Protein AF-A0A7V1CKJ5-F1 (afdb_monomer_lite)

Radius of gyration: 23.68 Å; chains: 1; bounding box: 63×42×76 Å

Structure (mmCIF, N/CA/C/O backbone):
data_AF-A0A7V1CKJ5-F1
#
_entry.id   AF-A0A7V1CKJ5-F1
#
loop_
_atom_site.group_PDB
_atom_site.id
_atom_site.type_symbol
_atom_site.label_atom_id
_atom_site.label_alt_id
_atom_site.label_comp_id
_atom_site.label_asym_id
_atom_site.label_entity_id
_atom_site.label_seq_id
_atom_site.pdbx_PDB_ins_code
_atom_site.Cartn_x
_atom_site.Cartn_y
_atom_site.Cartn_z
_atom_site.occupancy
_atom_site.B_iso_or_equiv
_atom_site.auth_seq_id
_atom_site.auth_comp_id
_atom_site.auth_asym_id
_atom_site.auth_atom_id
_atom_site.pdbx_PDB_model_num
ATOM 1 N N . MET A 1 1 ? 33.156 -19.393 -54.406 1.00 62.09 1 MET A N 1
ATOM 2 C CA . MET A 1 1 ? 33.293 -18.983 -52.991 1.00 62.09 1 MET A CA 1
ATOM 3 C C . MET A 1 1 ? 34.135 -20.033 -52.291 1.00 62.09 1 MET A C 1
ATOM 5 O O . MET A 1 1 ? 33.747 -21.198 -52.315 1.00 62.09 1 MET A O 1
ATOM 9 N N . ASP A 1 2 ? 35.302 -19.665 -51.764 1.00 85.38 2 ASP A N 1
ATOM 10 C CA . ASP A 1 2 ? 36.218 -20.635 -51.156 1.00 85.38 2 ASP A CA 1
ATOM 11 C C . ASP A 1 2 ? 35.580 -21.351 -49.967 1.00 85.38 2 ASP A C 1
ATOM 13 O O . ASP A 1 2 ? 34.897 -20.734 -49.145 1.00 85.38 2 ASP A O 1
ATOM 17 N N . LYS A 1 3 ? 35.846 -22.659 -49.840 1.00 82.81 3 LYS A N 1
ATOM 18 C CA . LYS A 1 3 ? 35.347 -23.483 -48.722 1.00 82.81 3 LYS A CA 1
ATOM 19 C C . LYS A 1 3 ? 35.689 -22.852 -47.364 1.00 82.81 3 LYS A C 1
ATOM 21 O O . LYS A 1 3 ? 34.865 -22.866 -46.459 1.00 82.81 3 LYS A O 1
ATOM 26 N N . ARG A 1 4 ? 36.863 -22.219 -47.259 1.00 88.19 4 ARG A N 1
ATOM 27 C CA . ARG A 1 4 ? 37.342 -21.509 -46.059 1.00 88.19 4 ARG A CA 1
ATOM 28 C C . ARG A 1 4 ? 36.474 -20.297 -45.703 1.00 88.19 4 ARG A C 1
ATOM 30 O O . ARG A 1 4 ? 36.118 -20.128 -44.543 1.00 88.19 4 ARG A O 1
ATOM 37 N N . ILE A 1 5 ? 36.071 -19.508 -46.699 1.00 88.44 5 ILE A N 1
ATOM 38 C CA . ILE A 1 5 ? 35.206 -18.334 -46.506 1.00 88.44 5 ILE A CA 1
ATOM 39 C C . ILE A 1 5 ? 33.798 -18.778 -46.087 1.00 88.44 5 ILE A C 1
ATOM 41 O O . ILE A 1 5 ? 33.200 -18.175 -45.200 1.00 88.44 5 ILE A O 1
ATOM 45 N N . ARG A 1 6 ? 33.281 -19.875 -46.663 1.00 87.19 6 ARG A N 1
ATOM 46 C CA . ARG A 1 6 ? 31.975 -20.434 -46.276 1.00 87.19 6 ARG A CA 1
ATOM 47 C C . ARG A 1 6 ? 31.958 -20.926 -44.823 1.00 87.19 6 ARG A C 1
ATOM 49 O O . ARG A 1 6 ? 30.992 -20.647 -44.122 1.00 87.19 6 ARG A O 1
ATOM 56 N N . TYR A 1 7 ? 33.007 -21.611 -44.361 1.00 90.19 7 TYR A N 1
ATOM 57 C CA . TYR A 1 7 ? 33.100 -22.044 -42.960 1.00 90.19 7 TYR A CA 1
ATOM 58 C C . TYR A 1 7 ? 33.205 -20.869 -41.986 1.00 90.19 7 TYR A C 1
ATOM 60 O O . TYR A 1 7 ? 32.555 -20.886 -40.945 1.00 90.19 7 TYR A O 1
ATOM 68 N N . LEU A 1 8 ? 33.962 -19.830 -42.343 1.00 91.31 8 LEU A N 1
ATOM 69 C CA . LEU A 1 8 ? 34.083 -18.623 -41.530 1.00 91.31 8 LEU A CA 1
ATOM 70 C C . LEU A 1 8 ? 32.734 -17.896 -41.399 1.00 91.31 8 LEU A C 1
ATOM 72 O O . LEU A 1 8 ? 32.339 -17.525 -40.298 1.00 91.31 8 LEU A O 1
ATOM 76 N N . LEU A 1 9 ? 31.984 -17.767 -42.497 1.00 92.75 9 LEU A N 1
ATOM 77 C CA . LEU A 1 9 ? 30.657 -17.144 -42.489 1.00 92.75 9 LEU A CA 1
ATOM 78 C C . LEU A 1 9 ? 29.654 -17.958 -41.654 1.00 92.75 9 LEU A C 1
ATOM 80 O O . LEU A 1 9 ? 28.926 -17.386 -40.848 1.00 92.75 9 LEU A O 1
ATOM 84 N N . LEU A 1 10 ? 29.663 -19.291 -41.775 1.00 93.50 10 LEU A N 1
ATOM 85 C CA . LEU A 1 10 ? 28.829 -20.171 -40.946 1.00 93.50 10 LEU A CA 1
ATOM 86 C C . LEU A 1 10 ? 29.171 -20.064 -39.456 1.00 93.50 10 LEU A C 1
ATOM 88 O O . LEU A 1 10 ? 28.267 -20.040 -38.624 1.00 93.50 10 LEU A O 1
ATOM 92 N N . PHE A 1 11 ? 30.455 -19.961 -39.113 1.00 95.19 11 PHE A N 1
ATOM 93 C CA . PHE A 1 11 ? 30.902 -19.800 -37.732 1.00 95.19 11 PHE A CA 1
ATOM 94 C C . PHE A 1 11 ? 30.389 -18.491 -37.114 1.00 95.19 11 PHE A C 1
ATOM 96 O O . PHE A 1 11 ? 29.714 -18.522 -36.084 1.00 95.19 11 PHE A O 1
ATOM 103 N N . PHE A 1 12 ? 30.622 -17.350 -37.772 1.00 95.38 12 PHE A N 1
ATOM 104 C CA . PHE A 1 12 ? 30.122 -16.056 -37.294 1.00 95.38 12 PHE A CA 1
ATOM 105 C C . PHE A 1 12 ? 28.592 -15.980 -37.298 1.00 95.38 12 PHE A C 1
ATOM 107 O O . PHE A 1 12 ? 28.014 -15.443 -36.357 1.00 95.38 12 PHE A O 1
ATOM 114 N N . GLY A 1 13 ? 27.930 -16.567 -38.300 1.00 96.00 13 GLY A N 1
ATOM 115 C CA . GLY A 1 13 ? 26.471 -16.660 -38.344 1.00 96.00 13 GLY A CA 1
ATOM 116 C C . GLY A 1 13 ? 25.906 -17.451 -37.164 1.00 96.00 13 GLY A C 1
ATOM 117 O O . GLY A 1 13 ? 24.940 -17.021 -36.540 1.00 96.00 13 GLY A O 1
ATOM 118 N N . THR A 1 14 ? 26.553 -18.557 -36.792 1.00 96.50 14 THR A N 1
ATOM 119 C CA . THR A 1 14 ? 26.145 -19.367 -35.635 1.00 96.50 14 THR A CA 1
ATOM 120 C C . THR A 1 14 ? 26.314 -18.596 -34.324 1.00 96.50 14 THR A C 1
ATOM 122 O O . THR A 1 14 ? 25.398 -18.579 -33.505 1.00 96.50 14 THR A O 1
ATOM 125 N N . ILE A 1 15 ? 27.443 -17.902 -34.135 1.00 96.88 15 ILE A N 1
ATOM 126 C CA . ILE A 1 15 ? 27.671 -17.055 -32.951 1.00 96.88 15 ILE A CA 1
ATOM 127 C C . ILE A 1 15 ? 26.649 -15.920 -32.880 1.00 96.88 15 ILE A C 1
ATOM 129 O O . ILE A 1 15 ? 26.117 -15.645 -31.808 1.00 96.88 15 ILE A O 1
ATOM 133 N N . PHE A 1 16 ? 26.350 -15.279 -34.010 1.00 96.75 16 PHE A N 1
ATOM 134 C CA . PHE A 1 16 ? 25.367 -14.204 -34.066 1.00 96.75 16 PHE A CA 1
ATOM 135 C C . PHE A 1 16 ? 23.977 -14.697 -33.652 1.00 96.75 16 PHE A C 1
ATOM 137 O O . PHE A 1 16 ? 23.335 -14.075 -32.810 1.00 96.75 16 PHE A O 1
ATOM 144 N N . VAL A 1 17 ? 23.544 -15.853 -34.166 1.00 96.88 17 VAL A N 1
ATOM 145 C CA . VAL A 1 17 ? 22.270 -16.472 -33.769 1.00 96.88 17 VAL A CA 1
ATOM 146 C C . VAL A 1 17 ? 22.267 -16.819 -32.279 1.00 96.88 17 VAL A C 1
ATOM 148 O O . VAL A 1 17 ? 21.298 -16.506 -31.594 1.00 96.88 17 VAL A O 1
ATOM 151 N N . LEU A 1 18 ? 23.350 -17.398 -31.747 1.00 97.12 18 LEU A N 1
ATOM 152 C CA . LEU A 1 18 ? 23.468 -17.691 -30.313 1.00 97.12 18 LEU A CA 1
ATOM 153 C C . LEU A 1 18 ? 23.377 -16.426 -29.450 1.00 97.12 18 LEU A C 1
ATOM 155 O O . LEU A 1 18 ? 22.721 -16.444 -28.410 1.00 97.12 18 LEU A O 1
ATOM 159 N N . LEU A 1 19 ? 23.996 -15.326 -29.884 1.00 96.50 19 LEU A N 1
ATOM 160 C CA . LEU A 1 19 ? 23.944 -14.044 -29.185 1.00 96.50 19 LEU A CA 1
ATOM 161 C C . LEU A 1 19 ? 22.528 -13.464 -29.208 1.00 96.50 19 LEU A C 1
ATOM 163 O O . LEU A 1 19 ? 22.032 -13.060 -28.160 1.00 96.50 19 LEU A O 1
ATOM 167 N N . VAL A 1 20 ? 21.852 -13.478 -30.361 1.00 96.69 20 VAL A N 1
ATOM 168 C CA . VAL A 1 20 ? 20.457 -13.020 -30.476 1.00 96.69 20 VAL A CA 1
ATOM 169 C C . VAL A 1 20 ? 19.544 -13.851 -29.579 1.00 96.69 20 VAL A C 1
ATOM 171 O O . VAL A 1 20 ? 18.796 -13.277 -28.797 1.00 96.69 20 VAL A O 1
ATOM 174 N N . VAL A 1 21 ? 19.657 -15.183 -29.607 1.00 96.25 21 VAL A N 1
ATOM 175 C CA . VAL A 1 21 ? 18.877 -16.072 -28.729 1.00 96.25 21 VAL A CA 1
ATOM 176 C C . VAL A 1 21 ? 19.149 -15.770 -27.255 1.00 96.25 21 VAL A C 1
ATOM 178 O O . VAL A 1 21 ? 18.210 -15.695 -26.464 1.00 96.25 21 VAL A O 1
ATOM 181 N N . ASN A 1 22 ? 20.410 -15.553 -26.874 1.00 95.81 22 ASN A N 1
ATOM 182 C CA . ASN A 1 22 ? 20.764 -15.186 -25.505 1.00 95.81 22 ASN A CA 1
ATOM 183 C C . ASN A 1 22 ? 20.166 -13.829 -25.097 1.00 95.81 22 ASN A C 1
ATOM 185 O O . ASN A 1 22 ? 19.628 -13.696 -24.000 1.00 95.81 22 ASN A O 1
ATOM 189 N N . LEU A 1 23 ? 20.203 -12.843 -25.991 1.00 95.12 23 LEU A N 1
ATOM 190 C CA . LEU A 1 23 ? 19.669 -11.508 -25.745 1.00 95.12 23 LEU A CA 1
ATOM 191 C C . LEU A 1 23 ? 18.141 -11.531 -25.626 1.00 95.12 23 LEU A C 1
ATOM 193 O O . LEU A 1 23 ? 17.596 -10.963 -24.682 1.00 95.12 23 LEU A O 1
ATOM 197 N N . THR A 1 24 ? 17.453 -12.267 -26.503 1.00 93.12 24 THR A N 1
ATOM 198 C CA . THR A 1 24 ? 16.008 -12.510 -26.401 1.00 93.12 24 THR A CA 1
ATOM 199 C C . THR A 1 24 ? 15.661 -13.253 -25.112 1.00 93.12 24 THR A C 1
ATOM 201 O O . THR A 1 24 ? 14.694 -12.896 -24.444 1.00 93.12 24 THR A O 1
ATOM 204 N N . TYR A 1 25 ? 16.469 -14.235 -24.702 1.00 92.56 25 TYR A N 1
ATOM 205 C CA . TYR A 1 25 ? 16.272 -14.928 -23.430 1.00 92.56 25 TYR A CA 1
ATOM 206 C C . TYR A 1 25 ? 16.355 -13.968 -22.234 1.00 92.56 25 TYR A C 1
ATOM 208 O O . TYR A 1 25 ? 15.507 -14.005 -21.339 1.00 92.56 25 TYR A O 1
ATOM 216 N N . LEU A 1 26 ? 17.341 -13.066 -22.233 1.00 87.31 26 LEU A N 1
ATOM 217 C CA . LEU A 1 26 ? 17.490 -12.065 -21.179 1.00 87.31 26 LEU A CA 1
ATOM 218 C C . LEU A 1 26 ? 16.347 -11.043 -21.172 1.00 87.31 26 LEU A C 1
ATOM 220 O O . LEU A 1 26 ? 15.853 -10.708 -20.099 1.00 87.31 26 LEU A O 1
ATOM 224 N N . GLN A 1 27 ? 15.919 -10.571 -22.344 1.00 84.06 27 GLN A N 1
ATOM 225 C CA . GLN A 1 27 ? 14.890 -9.537 -22.482 1.00 84.06 27 GLN A CA 1
ATOM 226 C C . GLN A 1 27 ? 13.462 -10.039 -22.259 1.00 84.06 27 GLN A C 1
ATOM 228 O O . GLN A 1 27 ? 12.630 -9.265 -21.807 1.00 84.06 27 GLN A O 1
ATOM 233 N N . VAL A 1 28 ? 13.164 -11.298 -22.585 1.00 85.69 28 VAL A N 1
ATOM 234 C CA . VAL A 1 28 ? 11.794 -11.831 -22.499 1.00 85.69 28 VAL A CA 1
ATOM 235 C C . VAL A 1 28 ? 11.602 -12.673 -21.243 1.00 85.69 28 VAL A C 1
ATOM 237 O O . VAL A 1 28 ? 10.627 -12.485 -20.530 1.00 85.69 28 VAL A O 1
ATOM 240 N N . PHE A 1 29 ? 12.532 -13.581 -20.935 1.00 86.31 29 PHE A N 1
ATOM 241 C CA . PHE A 1 29 ? 12.353 -14.531 -19.828 1.00 86.31 29 PHE A CA 1
ATOM 242 C C . PHE A 1 29 ? 13.015 -14.081 -18.524 1.00 86.31 29 PHE A C 1
ATOM 244 O O . PHE A 1 29 ? 12.540 -14.416 -17.443 1.00 86.31 29 PHE A O 1
ATOM 251 N N . SER A 1 30 ? 14.132 -13.348 -18.597 1.00 83.25 30 SER A N 1
ATOM 252 C CA . SER A 1 30 ? 14.864 -12.900 -17.398 1.00 83.25 30 SER A CA 1
ATOM 253 C C . SER A 1 30 ? 14.619 -11.436 -17.029 1.00 83.25 30 SER A C 1
ATOM 255 O O . SER A 1 30 ? 15.131 -10.992 -15.999 1.00 83.25 30 SER A O 1
ATOM 257 N N . ALA A 1 31 ? 13.852 -10.689 -17.828 1.00 78.38 31 ALA A N 1
ATOM 258 C CA . ALA A 1 31 ? 13.617 -9.265 -17.600 1.00 78.38 31 ALA A CA 1
ATOM 259 C C . ALA A 1 31 ? 12.969 -9.010 -16.239 1.00 78.38 31 ALA A C 1
ATOM 261 O O . ALA A 1 31 ? 13.511 -8.235 -15.450 1.00 78.38 31 ALA A O 1
ATOM 262 N N . ASP A 1 32 ? 11.908 -9.745 -15.905 1.00 75.12 32 ASP A N 1
ATOM 263 C CA . ASP 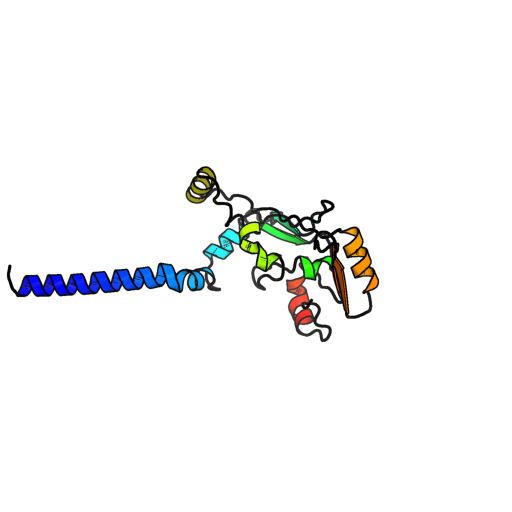A 1 32 ? 11.216 -9.599 -14.620 1.00 75.12 32 ASP A CA 1
ATOM 264 C C . ASP A 1 32 ? 12.150 -9.857 -13.434 1.00 75.12 32 ASP A C 1
ATOM 266 O O . ASP A 1 32 ? 12.118 -9.148 -12.426 1.00 75.12 32 ASP A O 1
ATOM 270 N N . LYS A 1 33 ? 13.042 -10.846 -13.560 1.00 79.38 33 LYS A N 1
ATOM 271 C CA . LYS A 1 33 ? 14.011 -11.192 -12.513 1.00 79.38 33 LYS A CA 1
ATOM 272 C C . LYS A 1 33 ? 15.073 -10.106 -12.323 1.00 79.38 33 LYS A C 1
ATOM 274 O O . LYS A 1 33 ? 15.513 -9.877 -11.198 1.00 79.38 33 LYS A O 1
ATOM 279 N N . LEU A 1 34 ? 15.498 -9.450 -13.404 1.00 76.38 34 LEU A N 1
ATOM 280 C CA . LEU A 1 34 ? 16.486 -8.368 -13.367 1.00 76.38 34 LEU A CA 1
ATOM 281 C C . LEU A 1 34 ? 15.881 -7.063 -12.843 1.00 76.38 34 LEU A C 1
ATOM 283 O O . LEU A 1 34 ? 16.514 -6.373 -12.043 1.00 76.38 34 LEU A O 1
ATOM 287 N N . ILE A 1 35 ? 14.647 -6.749 -13.245 1.00 74.19 35 ILE A N 1
ATOM 288 C CA . ILE A 1 35 ? 13.916 -5.566 -12.780 1.00 74.19 35 ILE A CA 1
ATOM 289 C C . ILE A 1 35 ? 13.680 -5.658 -11.271 1.00 74.19 35 ILE A C 1
ATOM 291 O O . ILE A 1 35 ? 14.004 -4.712 -10.552 1.00 74.19 35 ILE A O 1
ATOM 295 N N . ASN A 1 36 ? 13.214 -6.814 -10.792 1.00 70.75 36 ASN A N 1
ATOM 296 C CA . ASN A 1 36 ? 12.898 -7.054 -9.383 1.00 70.75 36 ASN A CA 1
ATOM 297 C C . ASN A 1 36 ? 14.118 -7.429 -8.523 1.00 70.75 36 ASN A C 1
ATOM 299 O O . ASN A 1 36 ? 13.970 -7.831 -7.367 1.00 70.75 36 ASN A O 1
ATOM 303 N N . HIS A 1 37 ? 15.338 -7.318 -9.059 1.00 76.81 37 HIS A N 1
ATOM 304 C CA . HIS A 1 37 ? 16.537 -7.625 -8.292 1.00 76.81 37 HIS A CA 1
ATOM 305 C C . HIS A 1 37 ? 16.759 -6.577 -7.193 1.00 76.81 37 HIS A C 1
ATOM 307 O O . HIS A 1 37 ? 16.799 -5.380 -7.460 1.00 76.81 37 HIS A O 1
ATOM 313 N N . GLN A 1 38 ? 17.028 -7.021 -5.964 1.00 66.62 38 GLN A N 1
ATOM 314 C CA . GLN A 1 38 ? 17.281 -6.154 -4.797 1.00 66.62 38 GLN A CA 1
ATOM 315 C C . GLN A 1 38 ? 18.427 -5.133 -4.968 1.00 66.62 38 GLN A C 1
ATOM 317 O O . GLN A 1 3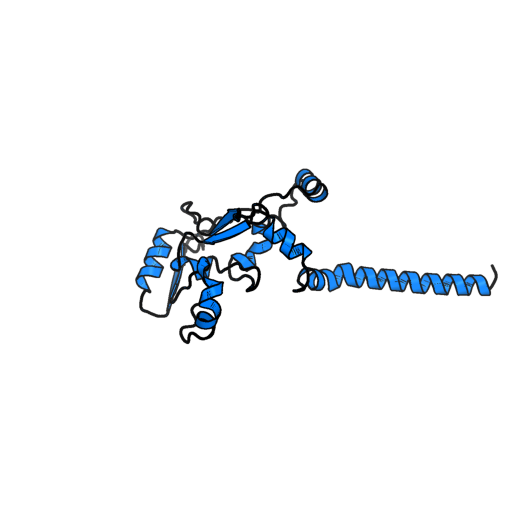8 ? 18.495 -4.142 -4.249 1.00 66.62 38 GLN A O 1
ATOM 322 N N . TYR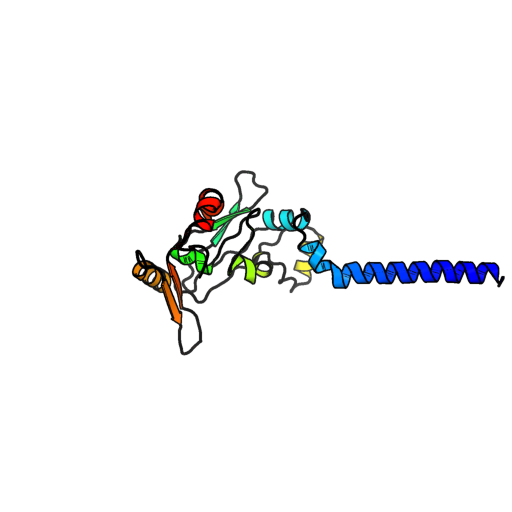 A 1 39 ? 19.332 -5.367 -5.924 1.00 73.44 39 TYR A N 1
ATOM 323 C CA . TYR A 1 39 ? 20.452 -4.467 -6.244 1.00 73.44 39 TYR A CA 1
ATOM 324 C C . TYR A 1 39 ? 20.149 -3.511 -7.407 1.00 73.44 39 TYR A C 1
ATOM 326 O O . TYR A 1 39 ? 21.032 -2.774 -7.843 1.00 73.44 39 TYR A O 1
ATOM 334 N N . ASN A 1 40 ? 18.919 -3.503 -7.926 1.00 77.81 40 ASN A N 1
ATOM 335 C CA . ASN A 1 40 ? 18.512 -2.577 -8.969 1.00 77.81 40 ASN A CA 1
ATOM 336 C C . ASN A 1 40 ? 18.229 -1.190 -8.373 1.00 77.81 40 ASN A C 1
ATOM 338 O O . ASN A 1 40 ? 17.130 -0.879 -7.916 1.00 77.81 40 ASN A O 1
ATOM 342 N N . THR A 1 41 ? 19.242 -0.329 -8.394 1.00 79.50 41 THR A N 1
ATOM 343 C CA . THR A 1 41 ? 19.143 1.037 -7.866 1.00 79.50 41 THR A CA 1
ATOM 344 C C . THR A 1 41 ? 18.312 1.964 -8.748 1.00 79.50 41 THR A C 1
ATOM 346 O O . THR A 1 41 ? 17.816 2.970 -8.245 1.00 79.50 41 THR A O 1
ATOM 349 N N . ARG A 1 42 ? 18.131 1.650 -10.039 1.00 80.06 42 ARG A N 1
ATOM 350 C CA . ARG A 1 42 ? 17.380 2.504 -10.973 1.00 80.06 42 ARG A CA 1
ATOM 351 C C . ARG A 1 42 ? 15.895 2.500 -10.647 1.00 80.06 42 ARG A C 1
ATOM 353 O O . ARG A 1 42 ? 15.343 3.565 -10.400 1.00 80.06 42 ARG A O 1
ATOM 360 N N . ALA A 1 43 ? 15.305 1.310 -10.546 1.00 77.88 43 ALA A N 1
ATOM 361 C CA . ALA A 1 43 ? 13.892 1.148 -10.211 1.00 77.88 43 ALA A CA 1
ATOM 362 C C . ALA A 1 43 ? 13.553 1.780 -8.850 1.00 77.88 43 ALA A C 1
ATOM 364 O O . ALA A 1 43 ? 12.563 2.493 -8.727 1.00 77.88 43 ALA A O 1
ATOM 365 N N . LEU A 1 44 ? 14.421 1.592 -7.849 1.00 81.69 44 LEU A N 1
ATOM 366 C CA . LEU A 1 44 ? 14.247 2.211 -6.535 1.00 81.69 44 LEU A CA 1
ATOM 367 C C . LEU A 1 44 ? 14.391 3.740 -6.583 1.00 81.69 44 LEU A C 1
ATOM 369 O O . LEU A 1 44 ? 13.693 4.455 -5.870 1.00 81.69 44 LEU A O 1
ATOM 373 N N . THR A 1 45 ? 15.316 4.262 -7.392 1.00 81.88 45 THR A N 1
ATOM 374 C CA . THR A 1 45 ? 15.505 5.715 -7.523 1.00 81.88 45 THR A CA 1
ATOM 375 C C . THR A 1 45 ? 14.285 6.361 -8.158 1.00 81.88 45 THR A C 1
ATOM 377 O O . THR A 1 45 ? 13.814 7.364 -7.637 1.00 81.88 45 THR A O 1
ATOM 380 N N . GLU A 1 46 ? 13.759 5.765 -9.226 1.00 80.25 46 GLU A N 1
ATOM 381 C CA . GLU A 1 46 ? 12.527 6.193 -9.893 1.00 80.25 46 GLU A CA 1
ATOM 382 C C . GLU A 1 46 ? 11.331 6.170 -8.933 1.00 80.25 46 GLU A C 1
ATOM 384 O O . GLU A 1 46 ? 10.590 7.144 -8.839 1.00 80.25 46 GLU A O 1
ATOM 389 N N . GLU A 1 47 ? 11.193 5.106 -8.139 1.00 82.69 47 GLU A N 1
ATOM 390 C CA . GLU A 1 47 ? 10.137 4.985 -7.130 1.00 82.69 47 GLU A CA 1
ATOM 391 C C . GLU A 1 47 ? 10.231 6.072 -6.045 1.00 82.69 47 GLU A C 1
ATOM 393 O O . GLU A 1 47 ? 9.217 6.598 -5.596 1.00 82.69 47 GLU A O 1
ATOM 398 N N . LEU A 1 48 ? 11.447 6.454 -5.640 1.00 85.62 48 LEU A N 1
ATOM 399 C CA . LEU A 1 48 ? 11.668 7.496 -4.633 1.00 85.62 48 LEU A CA 1
ATOM 400 C C . LEU A 1 48 ? 11.541 8.921 -5.184 1.00 85.62 48 LEU A C 1
ATOM 402 O O . LEU A 1 48 ? 11.306 9.842 -4.403 1.00 85.62 48 LEU A O 1
ATOM 406 N N . THR A 1 49 ? 11.751 9.136 -6.483 1.00 85.56 49 THR A N 1
ATOM 407 C CA . THR A 1 49 ? 11.639 10.461 -7.118 1.00 85.56 49 THR A CA 1
ATOM 408 C C . THR A 1 49 ? 10.256 10.719 -7.703 1.00 85.56 49 THR A C 1
ATOM 410 O O . THR A 1 49 ? 9.930 11.873 -7.981 1.00 85.56 49 THR A O 1
ATOM 413 N N . THR A 1 50 ? 9.442 9.683 -7.891 1.00 85.88 50 THR A N 1
ATOM 414 C CA . THR A 1 50 ? 8.073 9.785 -8.405 1.00 85.88 50 THR A CA 1
ATOM 415 C C . THR A 1 50 ? 7.100 10.068 -7.267 1.00 85.88 50 THR A C 1
ATOM 417 O O . THR A 1 50 ? 7.175 9.458 -6.199 1.00 85.88 50 THR A O 1
ATOM 420 N N . LYS A 1 51 ? 6.172 11.011 -7.474 1.00 90.31 51 LYS A N 1
ATOM 421 C CA . LYS A 1 51 ? 5.101 11.262 -6.505 1.00 90.31 51 LYS A CA 1
ATOM 422 C C . LYS A 1 51 ? 4.098 10.116 -6.610 1.00 90.31 51 LYS A C 1
ATOM 424 O O . LYS A 1 51 ? 3.286 10.112 -7.526 1.00 90.31 51 LYS A O 1
ATOM 429 N N . ARG A 1 52 ? 4.169 9.158 -5.689 1.00 91.94 52 ARG A N 1
ATOM 430 C CA . ARG A 1 52 ? 3.226 8.036 -5.613 1.00 91.94 52 ARG A CA 1
ATOM 431 C C . ARG A 1 52 ? 1.803 8.545 -5.347 1.00 91.94 52 ARG A C 1
ATOM 433 O O . ARG A 1 52 ? 1.637 9.462 -4.540 1.00 91.94 52 ARG A O 1
ATOM 440 N N . GLY A 1 53 ? 0.810 7.946 -5.997 1.00 93.31 53 GLY A N 1
ATOM 441 C CA . GLY A 1 53 ? -0.596 8.334 -5.858 1.00 93.31 53 GLY A CA 1
ATOM 442 C C . GLY A 1 53 ? -1.146 8.130 -4.445 1.00 93.31 53 GLY A C 1
ATOM 443 O O . GLY A 1 53 ? -0.626 7.324 -3.662 1.00 93.31 53 GLY A O 1
ATOM 444 N N . SER A 1 54 ? -2.171 8.893 -4.087 1.00 95.56 54 SER A N 1
ATOM 445 C CA . SER A 1 54 ? -2.850 8.804 -2.795 1.00 95.56 54 SER A CA 1
ATOM 446 C C . SER A 1 54 ? -3.783 7.590 -2.745 1.00 95.56 54 SER A C 1
ATOM 448 O O . SER A 1 54 ? -4.340 7.162 -3.752 1.00 95.56 54 SER A O 1
ATOM 450 N N . ILE A 1 55 ? -3.965 7.015 -1.554 1.00 96.38 55 ILE A N 1
ATOM 451 C CA . ILE A 1 55 ? -5.016 6.018 -1.300 1.00 96.38 55 ILE A CA 1
ATOM 452 C C . ILE A 1 55 ? -6.150 6.734 -0.580 1.00 96.38 55 ILE A C 1
ATOM 454 O O . ILE A 1 55 ? -5.927 7.350 0.465 1.00 96.38 55 ILE A O 1
ATOM 458 N N . ILE A 1 56 ? -7.352 6.649 -1.136 1.00 96.31 56 ILE A N 1
ATOM 459 C CA . ILE A 1 56 ? -8.514 7.442 -0.746 1.00 96.31 56 ILE A CA 1
ATOM 460 C C . ILE A 1 56 ? -9.678 6.500 -0.444 1.00 96.31 56 ILE A C 1
ATOM 462 O O . ILE A 1 56 ? -9.936 5.542 -1.165 1.00 96.31 56 ILE A O 1
ATOM 466 N N . THR A 1 57 ? -10.375 6.751 0.654 1.00 96.38 57 THR A N 1
ATOM 467 C CA . THR A 1 57 ? -11.610 6.038 1.026 1.00 96.38 57 THR A CA 1
ATOM 468 C C . THR A 1 57 ? -12.801 6.479 0.172 1.00 96.38 57 THR A C 1
ATOM 470 O O . THR A 1 57 ? -12.751 7.517 -0.488 1.00 96.38 57 THR A O 1
ATOM 473 N N . ALA A 1 58 ? -13.895 5.713 0.201 1.00 95.06 58 ALA A N 1
ATOM 474 C CA . ALA A 1 58 ? -15.107 6.008 -0.566 1.00 95.06 58 ALA A CA 1
ATOM 475 C C . ALA A 1 58 ? -15.730 7.364 -0.190 1.00 95.06 58 ALA A C 1
ATOM 477 O O . ALA A 1 58 ? -16.357 8.020 -1.019 1.00 95.06 58 ALA A O 1
ATOM 478 N N . ASP A 1 59 ? -15.541 7.795 1.058 1.00 93.94 59 ASP A N 1
ATOM 479 C CA . ASP A 1 59 ? -15.990 9.079 1.593 1.00 93.94 59 ASP A CA 1
ATOM 480 C C . ASP A 1 59 ? -14.992 10.233 1.371 1.00 93.94 59 ASP A C 1
ATOM 482 O O . ASP A 1 59 ? -15.212 11.341 1.860 1.00 93.94 59 ASP A O 1
ATOM 486 N N . GLY A 1 60 ? -13.920 10.002 0.604 1.00 93.50 60 GLY A N 1
ATOM 487 C CA . GLY A 1 60 ? -12.982 11.038 0.164 1.00 93.50 60 GLY A CA 1
ATOM 488 C C . GLY A 1 60 ? -11.856 11.355 1.150 1.00 93.50 60 GLY A C 1
ATOM 489 O O . GLY A 1 60 ? -11.153 12.345 0.970 1.00 93.50 60 GLY A O 1
ATOM 490 N N . ILE A 1 61 ? -11.660 10.543 2.194 1.00 93.94 61 ILE A N 1
ATOM 491 C CA . ILE A 1 61 ? -10.544 10.727 3.130 1.00 93.94 61 ILE A CA 1
ATOM 492 C C . ILE A 1 61 ? -9.297 10.046 2.572 1.00 93.94 61 ILE A C 1
ATOM 494 O O . ILE A 1 61 ? -9.289 8.828 2.370 1.00 93.94 61 ILE A O 1
ATOM 498 N N . GLU A 1 62 ? -8.233 10.824 2.385 1.00 94.19 62 GLU A N 1
ATOM 499 C CA . GLU A 1 62 ? -6.899 10.314 2.069 1.00 94.19 62 GLU A CA 1
ATOM 500 C C . GLU A 1 62 ? -6.309 9.599 3.287 1.00 94.19 62 GLU A C 1
ATOM 502 O O . GLU A 1 62 ? -6.188 10.186 4.366 1.00 94.19 62 GLU A O 1
ATOM 507 N N . ILE A 1 63 ? -5.946 8.326 3.117 1.00 94.88 63 ILE A N 1
ATOM 508 C CA . ILE A 1 63 ? -5.395 7.467 4.176 1.00 94.88 63 ILE A CA 1
ATOM 509 C C . ILE A 1 63 ? -3.890 7.224 4.027 1.00 94.88 63 ILE A C 1
ATOM 511 O O . ILE A 1 63 ? -3.214 6.939 5.018 1.00 94.88 63 ILE A O 1
ATOM 515 N N . ALA A 1 64 ? -3.366 7.362 2.807 1.00 95.00 64 ALA A N 1
ATOM 516 C CA . ALA A 1 64 ? -1.942 7.324 2.508 1.00 95.00 64 ALA A CA 1
ATOM 517 C C . ALA A 1 64 ? -1.618 8.351 1.422 1.00 95.00 64 ALA A C 1
ATOM 519 O O . ALA A 1 64 ? -2.296 8.392 0.398 1.00 95.00 64 ALA A O 1
ATOM 520 N N . GLN A 1 65 ? -0.570 9.140 1.639 1.00 93.75 65 GLN A N 1
ATOM 521 C CA . GLN A 1 65 ? -0.128 10.202 0.739 1.00 93.75 65 GLN A CA 1
ATOM 522 C C . GLN A 1 65 ? 1.396 10.237 0.647 1.00 93.75 65 GLN A C 1
ATOM 524 O O . GLN A 1 65 ? 2.109 9.717 1.508 1.00 93.75 65 GLN A O 1
ATOM 529 N N . SER A 1 66 ? 1.913 10.859 -0.408 1.00 92.62 66 SER A N 1
ATOM 530 C CA . SER A 1 66 ? 3.350 11.052 -0.591 1.00 92.62 66 SER A CA 1
ATOM 531 C C . SER A 1 66 ? 3.737 12.511 -0.419 1.00 92.62 66 SER A C 1
ATOM 533 O O . SER A 1 66 ? 3.320 13.380 -1.184 1.00 92.62 66 SER A O 1
ATOM 535 N N . GLU A 1 67 ? 4.582 12.762 0.575 1.00 89.31 67 GLU A N 1
ATOM 536 C CA . GLU A 1 67 ? 5.070 14.088 0.926 1.00 89.31 67 GLU A CA 1
ATOM 537 C C . GLU A 1 67 ? 6.509 14.266 0.460 1.00 89.31 67 GLU A C 1
ATOM 539 O O . GLU A 1 67 ? 7.314 13.332 0.432 1.00 89.31 67 GLU A O 1
ATOM 544 N N . ARG A 1 68 ? 6.854 15.489 0.058 1.00 87.81 68 ARG A N 1
ATOM 545 C CA . ARG A 1 68 ? 8.210 15.789 -0.390 1.00 87.81 68 ARG A CA 1
ATOM 546 C C . ARG A 1 68 ? 9.137 15.844 0.820 1.00 87.81 68 ARG A C 1
ATOM 548 O O . ARG A 1 68 ? 8.941 16.648 1.725 1.00 87.81 68 ARG A O 1
ATOM 555 N N . SER A 1 69 ? 10.174 15.016 0.798 1.00 85.19 69 SER A N 1
ATOM 556 C CA . SER A 1 69 ? 11.189 14.970 1.848 1.00 85.19 69 SER A CA 1
ATOM 557 C C . SER A 1 69 ? 11.923 16.314 1.958 1.00 85.19 69 SER A C 1
ATOM 559 O O . SER A 1 69 ? 12.103 17.002 0.950 1.00 85.19 69 SER A O 1
ATOM 561 N N . SER A 1 70 ? 12.441 16.670 3.140 1.00 78.81 70 SER A N 1
ATOM 562 C CA . SER A 1 70 ? 13.135 17.952 3.393 1.00 78.81 70 SER A CA 1
ATOM 563 C C . SER A 1 70 ? 14.337 18.206 2.469 1.00 78.81 70 SER A C 1
ATOM 565 O O . SER A 1 70 ? 14.715 19.348 2.232 1.00 78.81 70 SER A O 1
ATOM 567 N N . SER A 1 71 ? 14.929 17.144 1.912 1.00 76.06 71 SER A N 1
ATOM 568 C CA . SER A 1 71 ? 16.014 17.223 0.919 1.00 76.06 71 SER A CA 1
ATOM 569 C C . SER A 1 71 ? 15.555 17.649 -0.487 1.00 76.06 71 SER A C 1
ATOM 571 O O . SER A 1 71 ? 16.384 17.876 -1.367 1.00 76.06 71 SER A O 1
ATOM 573 N N . GLY A 1 72 ? 14.243 17.703 -0.735 1.00 75.44 72 GLY A N 1
ATOM 574 C CA . GLY A 1 72 ? 13.622 18.140 -1.986 1.00 75.44 72 GLY A CA 1
ATOM 575 C C . GLY A 1 72 ? 13.732 17.160 -3.160 1.00 75.44 72 GLY A C 1
ATOM 576 O O . GLY A 1 72 ? 13.067 17.361 -4.174 1.00 75.44 72 GLY A O 1
ATOM 577 N N . LYS A 1 73 ? 14.534 16.096 -3.065 1.00 79.56 73 LYS A N 1
ATOM 578 C CA . LYS A 1 73 ? 14.769 15.166 -4.188 1.00 79.56 73 LYS A CA 1
ATOM 579 C C . LYS A 1 73 ? 13.939 13.884 -4.144 1.00 79.56 73 LYS A C 1
ATOM 581 O O . LYS A 1 73 ? 13.893 13.186 -5.149 1.00 79.56 73 LYS A O 1
ATOM 586 N N . LYS A 1 74 ? 13.335 13.552 -3.001 1.00 87.50 74 LYS A N 1
ATOM 587 C CA . LYS A 1 74 ? 12.619 12.288 -2.783 1.00 87.50 74 LYS A CA 1
ATOM 588 C C . LYS A 1 74 ? 11.248 12.523 -2.164 1.00 87.50 74 LYS A C 1
ATOM 590 O O . LYS A 1 74 ? 11.050 13.546 -1.503 1.00 87.50 74 LYS A O 1
ATOM 595 N N . TYR A 1 75 ? 10.356 11.560 -2.343 1.00 89.81 75 TYR A N 1
ATOM 596 C CA . TYR A 1 75 ? 9.067 11.488 -1.671 1.00 89.81 75 TYR A CA 1
ATOM 597 C C . TYR A 1 75 ? 9.104 10.434 -0.565 1.00 89.81 75 TYR A C 1
ATOM 599 O O . TYR A 1 75 ? 9.552 9.307 -0.782 1.00 89.81 75 TYR A O 1
ATOM 607 N N . ASP A 1 76 ? 8.628 10.815 0.615 1.00 89.69 76 ASP A N 1
ATOM 608 C CA . ASP A 1 76 ? 8.391 9.917 1.738 1.00 89.69 76 ASP A CA 1
ATOM 609 C C . ASP A 1 76 ? 6.888 9.598 1.803 1.00 89.69 76 ASP A C 1
ATOM 611 O O . ASP A 1 76 ? 6.040 10.417 1.438 1.00 89.69 76 ASP A O 1
ATOM 615 N N . ARG A 1 77 ? 6.545 8.374 2.212 1.00 92.62 77 ARG A N 1
ATOM 616 C CA . ARG A 1 77 ? 5.152 7.918 2.309 1.00 92.62 77 ARG A CA 1
ATOM 617 C C . ARG A 1 77 ? 4.621 8.180 3.714 1.00 92.62 77 ARG A C 1
ATOM 619 O O . ARG A 1 77 ? 5.237 7.739 4.682 1.00 92.62 77 ARG A O 1
ATOM 626 N N . PHE A 1 78 ? 3.490 8.867 3.809 1.00 92.88 78 PHE A N 1
ATOM 627 C CA . PHE A 1 78 ? 2.832 9.229 5.059 1.00 92.88 78 PHE A CA 1
ATOM 628 C C . PHE A 1 78 ? 1.432 8.617 5.136 1.00 92.88 78 PHE A C 1
ATOM 630 O O . PHE A 1 78 ? 0.674 8.657 4.169 1.00 92.88 78 PHE A O 1
ATOM 637 N N . TYR A 1 79 ? 1.086 8.066 6.299 1.00 94.12 79 TYR A N 1
ATOM 638 C CA . TYR A 1 79 ? -0.190 7.399 6.557 1.00 94.12 79 TYR A CA 1
ATOM 639 C C . TYR A 1 79 ? -0.965 8.176 7.620 1.00 94.12 79 TYR A C 1
ATOM 641 O O . TYR A 1 79 ? -0.627 8.141 8.805 1.00 94.12 79 TYR A O 1
ATOM 649 N N . SER A 1 80 ? -2.008 8.880 7.196 1.00 90.00 80 SER A N 1
ATOM 650 C CA . SER A 1 80 ? -2.813 9.794 8.018 1.00 90.00 80 SER A CA 1
ATOM 651 C C . SER A 1 80 ? -3.866 9.076 8.870 1.00 90.00 80 SER A C 1
ATOM 653 O O . SER A 1 80 ? -4.293 9.595 9.900 1.00 90.00 80 SER A O 1
ATOM 655 N N . ALA A 1 81 ? -4.298 7.878 8.463 1.00 79.31 81 ALA A N 1
ATOM 656 C CA . ALA A 1 81 ? -5.492 7.231 9.014 1.00 79.31 81 ALA A CA 1
ATOM 657 C C . ALA A 1 81 ? -5.261 6.355 10.263 1.00 79.31 81 ALA A C 1
ATOM 659 O O . ALA A 1 81 ? -6.218 5.810 10.818 1.00 79.31 81 ALA A O 1
ATOM 660 N N . GLY A 1 82 ? -4.018 6.255 10.744 1.00 84.56 82 GLY A N 1
ATOM 661 C CA . GLY A 1 82 ? -3.658 5.495 11.946 1.00 84.56 82 GLY A CA 1
ATOM 662 C C . GLY A 1 82 ? -3.683 3.970 11.765 1.00 84.56 82 GLY A C 1
ATOM 663 O O . GLY A 1 82 ? -3.811 3.451 10.658 1.00 84.56 82 GLY A O 1
ATOM 664 N N . GLU A 1 83 ? -3.550 3.236 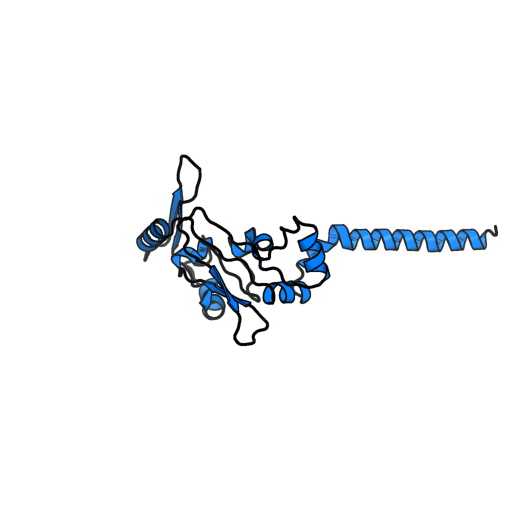12.874 1.00 89.44 83 GLU A N 1
ATOM 665 C CA . GLU A 1 83 ? -3.379 1.770 12.871 1.00 89.44 83 GLU A CA 1
ATOM 666 C C . GLU A 1 83 ? -4.579 1.010 12.294 1.00 89.44 83 GLU A C 1
ATOM 668 O O . GLU A 1 83 ? -4.404 -0.043 11.686 1.00 89.44 83 GLU A O 1
ATOM 673 N N . GLY A 1 84 ? -5.791 1.558 12.421 1.00 90.94 84 GLY A N 1
ATOM 674 C CA . GLY A 1 84 ? -7.015 0.895 11.968 1.00 90.94 84 GLY A CA 1
ATOM 675 C C . GLY A 1 84 ? -7.118 0.693 10.457 1.00 90.94 84 GLY A C 1
ATOM 676 O O . GLY A 1 84 ? -7.965 -0.072 10.010 1.00 90.94 84 GLY A O 1
ATOM 677 N N . PHE A 1 85 ? -6.260 1.343 9.669 1.00 94.62 85 PHE A N 1
ATOM 678 C CA . PHE A 1 85 ? -6.184 1.174 8.215 1.00 94.62 85 PHE A CA 1
ATOM 679 C C . PHE A 1 85 ? -4.913 0.437 7.774 1.00 94.62 85 PHE A C 1
ATOM 681 O O . PHE A 1 85 ? -4.760 0.149 6.590 1.00 94.62 85 PHE A O 1
ATOM 688 N N . SER A 1 86 ? -4.020 0.096 8.710 1.00 93.19 86 SER A N 1
ATOM 689 C CA . SER A 1 86 ? -2.693 -0.460 8.415 1.00 93.19 86 SER A CA 1
ATOM 690 C C . SER A 1 86 ? -2.735 -1.790 7.667 1.00 93.19 86 SER A C 1
ATOM 692 O O . SER A 1 86 ? -1.908 -2.018 6.792 1.00 93.19 86 SER A O 1
ATOM 694 N N . HIS A 1 87 ? -3.725 -2.644 7.932 1.00 93.88 87 HIS A N 1
ATOM 695 C CA . HIS A 1 87 ? -3.911 -3.903 7.201 1.00 93.88 87 HIS A CA 1
ATOM 696 C C . HIS A 1 87 ? -4.536 -3.730 5.814 1.00 93.88 87 HIS A C 1
ATOM 698 O O . HIS A 1 87 ? -4.385 -4.612 4.972 1.00 93.88 87 HIS A O 1
ATOM 704 N N . ILE A 1 88 ? -5.216 -2.604 5.570 1.00 94.56 88 ILE A N 1
ATOM 705 C CA . ILE A 1 88 ? -5.769 -2.250 4.257 1.00 94.56 88 ILE A CA 1
ATOM 706 C C . ILE A 1 88 ? -4.653 -1.667 3.396 1.00 94.56 88 ILE A C 1
ATOM 708 O O . ILE A 1 88 ? -4.308 -2.227 2.360 1.00 94.56 88 ILE A O 1
ATOM 712 N N . THR A 1 89 ? -4.051 -0.559 3.836 1.00 94.50 89 THR A N 1
ATOM 713 C CA . THR A 1 89 ? -2.969 0.085 3.083 1.00 94.50 89 THR A CA 1
ATOM 714 C C . THR A 1 89 ? -1.757 -0.831 2.990 1.00 94.50 89 THR A C 1
ATOM 716 O O . THR A 1 89 ? -1.112 -0.912 1.950 1.00 94.50 89 THR A O 1
ATOM 719 N N . GLY A 1 90 ? -1.466 -1.561 4.066 1.00 93.94 90 GLY A N 1
ATOM 720 C CA . GLY A 1 90 ? -0.166 -2.167 4.280 1.00 93.94 90 GLY A CA 1
ATOM 721 C C . GLY A 1 90 ? 0.850 -1.096 4.644 1.00 93.94 90 GLY A C 1
ATOM 722 O O . GLY A 1 90 ? 0.524 -0.052 5.219 1.00 93.94 90 GLY A O 1
ATOM 723 N N . TYR A 1 91 ? 2.093 -1.359 4.272 1.00 92.75 91 TYR A N 1
ATOM 724 C CA . TYR A 1 91 ? 3.165 -0.385 4.342 1.00 92.75 91 TYR A CA 1
ATOM 725 C C . TYR A 1 91 ? 3.960 -0.364 3.043 1.00 92.75 91 TYR A C 1
ATOM 727 O O . TYR A 1 91 ? 3.965 -1.319 2.267 1.00 92.75 91 TYR A O 1
ATOM 735 N N . TYR A 1 92 ? 4.697 0.722 2.868 1.00 92.06 92 TYR A N 1
ATOM 736 C CA . TYR A 1 92 ? 5.716 0.909 1.856 1.00 92.06 92 TYR A CA 1
ATOM 737 C C . TYR A 1 92 ? 6.954 1.462 2.548 1.00 92.06 92 TYR A C 1
ATOM 739 O O . TYR A 1 92 ? 6.911 2.519 3.180 1.00 92.06 92 TYR A O 1
ATOM 747 N N . ASP A 1 93 ? 8.057 0.737 2.424 1.00 90.19 93 ASP A N 1
ATOM 748 C CA . ASP A 1 93 ? 9.361 1.151 2.899 1.00 90.19 93 ASP A CA 1
ATOM 749 C C . ASP A 1 93 ? 10.446 0.684 1.927 1.00 90.19 93 ASP A C 1
ATOM 751 O O . ASP A 1 93 ? 10.504 -0.481 1.539 1.00 90.19 93 ASP A O 1
ATOM 755 N N . SER A 1 94 ? 11.373 1.575 1.585 1.00 84.94 94 SER A N 1
ATOM 756 C CA . SER A 1 94 ? 12.451 1.265 0.638 1.00 84.94 94 SER A CA 1
ATOM 757 C C . SER A 1 94 ? 13.422 0.168 1.093 1.00 84.94 94 SER A C 1
ATOM 759 O O . SER A 1 94 ? 14.178 -0.340 0.270 1.00 84.94 94 SER A O 1
ATOM 761 N N . ARG A 1 95 ? 13.441 -0.197 2.383 1.00 85.31 95 ARG A N 1
ATOM 762 C CA . ARG A 1 95 ? 14.285 -1.272 2.933 1.00 85.31 95 ARG A CA 1
ATOM 763 C C . ARG A 1 95 ? 13.482 -2.503 3.339 1.00 85.31 95 ARG A C 1
ATOM 765 O O . ARG A 1 95 ? 13.985 -3.611 3.197 1.00 85.31 95 ARG A O 1
ATOM 772 N N . LEU A 1 96 ? 12.279 -2.311 3.881 1.00 86.19 96 LEU A N 1
ATOM 773 C CA . LEU A 1 96 ? 11.424 -3.397 4.380 1.00 86.19 96 LEU A CA 1
ATOM 774 C C . LEU A 1 96 ? 10.445 -3.930 3.323 1.00 86.19 96 LEU A C 1
ATOM 776 O O . LEU A 1 96 ? 9.783 -4.943 3.552 1.00 86.19 96 LEU A O 1
ATOM 780 N N . GLY A 1 97 ? 10.361 -3.272 2.167 1.00 88.00 97 GLY A N 1
ATOM 781 C CA . GLY A 1 97 ? 9.488 -3.650 1.065 1.00 88.00 97 GLY A CA 1
ATOM 782 C C . GLY A 1 97 ? 8.082 -3.073 1.200 1.00 88.00 97 GLY A C 1
ATOM 783 O O . GLY A 1 97 ? 7.867 -2.039 1.832 1.00 88.00 97 GLY A O 1
ATOM 784 N N . ARG A 1 98 ? 7.119 -3.743 0.565 1.00 90.94 98 ARG A N 1
ATOM 785 C CA . ARG A 1 98 ? 5.719 -3.311 0.485 1.00 90.94 98 ARG A CA 1
ATOM 786 C C . ARG A 1 98 ? 4.760 -4.463 0.772 1.00 90.94 98 ARG A C 1
ATOM 788 O O . ARG A 1 98 ? 5.086 -5.616 0.473 1.00 90.94 98 ARG A O 1
ATOM 795 N N . THR A 1 99 ? 3.574 -4.167 1.300 1.00 93.06 99 THR A N 1
ATOM 796 C CA . THR A 1 99 ? 2.526 -5.162 1.610 1.00 93.06 99 THR A CA 1
ATOM 797 C C . THR A 1 99 ? 1.125 -4.681 1.219 1.00 93.06 99 THR A C 1
ATOM 799 O O . THR A 1 99 ? 0.951 -3.526 0.852 1.00 93.06 99 THR A O 1
ATOM 802 N N . ALA A 1 100 ? 0.134 -5.581 1.263 1.00 93.75 100 ALA A N 1
ATOM 803 C CA . ALA A 1 100 ? -1.286 -5.302 1.002 1.00 93.75 100 ALA A CA 1
ATOM 804 C C . ALA A 1 100 ? -1.532 -4.464 -0.273 1.00 93.75 100 ALA A C 1
ATOM 806 O O . ALA A 1 100 ? -1.012 -4.816 -1.338 1.00 93.75 100 ALA A O 1
ATOM 807 N N . LEU A 1 101 ? -2.322 -3.386 -0.190 1.00 94.94 101 LEU A N 1
ATOM 808 C CA . LEU A 1 101 ? -2.619 -2.521 -1.335 1.00 94.94 101 LEU A CA 1
ATOM 809 C C . LEU A 1 101 ? -1.366 -1.844 -1.894 1.00 94.94 101 LEU A C 1
ATOM 811 O O . LEU A 1 101 ? -1.207 -1.799 -3.110 1.00 94.94 101 LEU A O 1
ATOM 815 N N . GLU A 1 102 ? -0.440 -1.410 -1.035 1.00 93.81 102 GLU A N 1
ATOM 816 C CA . GLU A 1 102 ? 0.828 -0.806 -1.466 1.00 93.81 102 GLU A CA 1
ATOM 817 C C . GLU A 1 102 ? 1.681 -1.760 -2.318 1.00 93.81 102 GLU A C 1
ATOM 819 O O . GLU A 1 102 ? 2.449 -1.321 -3.175 1.00 93.81 102 GLU A O 1
ATOM 824 N N . ARG A 1 103 ? 1.561 -3.076 -2.107 1.00 92.69 103 ARG A N 1
ATOM 825 C CA . ARG A 1 103 ? 2.211 -4.079 -2.961 1.00 92.69 103 ARG A CA 1
ATOM 826 C C . ARG A 1 103 ? 1.400 -4.395 -4.209 1.00 92.69 103 ARG A C 1
ATOM 828 O O . ARG A 1 103 ? 1.995 -4.529 -5.272 1.00 92.69 103 ARG A O 1
ATOM 835 N N . THR A 1 104 ? 0.095 -4.585 -4.046 1.00 92.75 104 THR A N 1
ATOM 836 C CA . THR A 1 104 ? -0.788 -5.098 -5.103 1.00 92.75 104 THR A CA 1
ATOM 837 C C . THR A 1 104 ? -0.957 -4.077 -6.217 1.00 92.75 104 THR A C 1
ATOM 839 O O . THR A 1 104 ? -0.792 -4.434 -7.372 1.00 92.75 104 THR A O 1
ATOM 842 N N . TYR A 1 105 ? -1.187 -2.815 -5.856 1.00 93.56 105 TYR A N 1
ATOM 843 C CA . TYR A 1 105 ? -1.418 -1.720 -6.797 1.00 93.56 105 TYR A CA 1
ATOM 844 C C . TYR A 1 105 ? -0.182 -0.832 -6.962 1.00 93.56 105 TYR A C 1
ATOM 846 O O . TYR A 1 105 ? -0.265 0.391 -7.077 1.00 93.56 105 TYR A O 1
ATOM 854 N N . ASN A 1 106 ? 1.008 -1.424 -6.846 1.00 90.75 106 ASN A N 1
ATOM 855 C CA . ASN A 1 106 ? 2.242 -0.654 -6.875 1.00 90.75 106 ASN A CA 1
ATOM 856 C C . ASN A 1 106 ? 2.438 0.081 -8.203 1.00 90.75 106 ASN A C 1
ATOM 858 O O . ASN A 1 106 ? 2.958 1.194 -8.213 1.00 90.75 106 ASN A O 1
ATOM 862 N N . ASP A 1 107 ? 2.096 -0.567 -9.307 1.00 87.94 107 ASP A N 1
ATOM 863 C CA . ASP A 1 107 ? 2.403 -0.052 -10.633 1.00 87.94 107 ASP A CA 1
ATOM 864 C C . ASP A 1 107 ? 1.434 1.073 -11.007 1.00 87.94 107 ASP A C 1
ATOM 866 O O . ASP A 1 107 ? 1.862 2.091 -11.547 1.00 87.94 107 ASP A O 1
ATOM 870 N N . GLU A 1 108 ? 0.179 0.979 -10.584 1.00 89.62 108 GLU A N 1
ATOM 871 C CA . GLU A 1 108 ? -0.841 2.021 -10.667 1.00 89.62 108 GLU A CA 1
ATOM 872 C C . GLU A 1 108 ? -0.475 3.214 -9.780 1.00 89.62 108 GLU A C 1
ATOM 874 O O . GLU A 1 108 ? -0.441 4.352 -10.250 1.00 89.62 108 GLU A O 1
ATOM 879 N N . LEU A 1 109 ? -0.083 2.958 -8.526 1.00 91.19 109 LEU A N 1
ATOM 880 C CA . LEU A 1 109 ? 0.380 3.990 -7.591 1.00 91.19 109 LEU A CA 1
ATOM 881 C C . LEU A 1 109 ? 1.649 4.704 -8.066 1.00 91.19 109 LEU A C 1
ATOM 883 O O . LEU A 1 109 ? 1.928 5.808 -7.602 1.00 91.19 109 LEU A O 1
ATOM 887 N N . LEU A 1 110 ? 2.429 4.092 -8.960 1.00 88.62 110 LEU A N 1
ATOM 888 C CA . LEU A 1 110 ? 3.585 4.706 -9.620 1.00 88.62 110 LEU A CA 1
ATOM 889 C C . LEU A 1 110 ? 3.270 5.246 -11.018 1.00 88.62 110 LEU A C 1
ATOM 891 O O . LEU A 1 110 ? 4.164 5.796 -11.655 1.00 88.62 110 LEU A O 1
ATOM 895 N N . GLY A 1 111 ? 2.034 5.094 -11.497 1.00 83.81 111 GLY A N 1
ATOM 896 C CA . GLY A 1 111 ? 1.622 5.537 -12.826 1.00 83.81 111 GLY A CA 1
ATOM 897 C C . GLY A 1 111 ? 2.331 4.789 -13.953 1.00 83.81 111 GLY A C 1
ATOM 898 O O . GLY A 1 111 ? 2.473 5.333 -15.042 1.00 83.81 111 GLY A O 1
ATOM 899 N N . LYS A 1 112 ? 2.822 3.566 -13.705 1.00 78.12 112 LYS A N 1
ATOM 900 C CA . LYS A 1 112 ? 3.518 2.736 -14.699 1.00 78.12 112 LYS A CA 1
ATOM 901 C C . LYS A 1 112 ? 2.567 2.154 -15.734 1.00 78.12 112 LYS A C 1
ATOM 903 O O . LYS A 1 112 ? 2.970 2.075 -16.895 1.00 78.12 112 LYS A O 1
ATOM 908 N N . ASP A 1 113 ? 1.343 1.839 -15.326 1.00 66.00 113 ASP A N 1
ATOM 909 C CA . ASP A 1 113 ? 0.323 1.210 -16.173 1.00 66.00 113 ASP A CA 1
ATOM 910 C C . ASP A 1 113 ? -0.366 2.205 -17.126 1.00 66.00 113 ASP A C 1
ATOM 912 O O . ASP A 1 113 ? -0.778 1.855 -18.221 1.00 66.00 113 ASP A O 1
ATOM 916 N N . SER A 1 114 ? -0.382 3.493 -16.775 1.00 55.94 114 SER A N 1
ATOM 917 C CA . SER A 1 114 ? -1.101 4.549 -17.500 1.00 55.94 114 SER A CA 1
ATOM 918 C C . SER A 1 114 ? -0.337 5.129 -18.693 1.00 55.94 114 SER A C 1
ATOM 920 O O . SER A 1 114 ? -0.393 6.326 -18.960 1.00 55.94 114 SER A O 1
ATOM 922 N N . ALA A 1 115 ? 0.384 4.300 -19.449 1.00 55.31 115 ALA A N 1
ATOM 923 C CA . ALA A 1 115 ? 0.895 4.717 -20.755 1.00 55.31 115 ALA A CA 1
ATOM 924 C C . ALA A 1 115 ? -0.235 4.645 -21.804 1.00 55.31 115 ALA A C 1
ATOM 926 O O . ALA A 1 115 ? -0.112 3.982 -22.832 1.00 55.31 115 ALA A O 1
ATOM 927 N N . ASP A 1 116 ? -1.359 5.299 -21.509 1.00 56.31 116 ASP A N 1
ATOM 928 C CA . ASP A 1 116 ? -2.576 5.261 -22.320 1.00 56.31 116 ASP A CA 1
ATOM 929 C C . ASP A 1 116 ? -2.521 6.281 -23.467 1.00 56.31 116 ASP A C 1
ATOM 931 O O . ASP A 1 116 ? -3.177 6.107 -24.496 1.00 56.31 116 ASP A O 1
ATOM 935 N N . THR A 1 117 ? -1.685 7.322 -23.340 1.00 59.50 117 THR A N 1
ATOM 936 C CA . THR A 1 117 ? -1.572 8.398 -24.334 1.00 59.50 117 THR A CA 1
ATOM 937 C C . THR A 1 117 ? -0.162 8.505 -24.915 1.00 59.50 117 THR A C 1
ATOM 939 O O . THR A 1 117 ? 0.844 8.389 -24.218 1.00 59.50 117 THR A O 1
ATOM 942 N N . VAL A 1 118 ? -0.064 8.827 -26.211 1.00 65.31 118 VAL A N 1
ATOM 943 C CA . VAL A 1 118 ? 1.213 9.112 -26.902 1.00 65.31 118 VAL A CA 1
ATOM 944 C C . VAL A 1 118 ? 2.016 10.217 -26.196 1.00 65.31 118 VAL A C 1
ATOM 946 O O . VAL A 1 118 ? 3.245 10.166 -26.175 1.00 65.31 118 VAL A O 1
ATOM 949 N N . SER A 1 119 ? 1.341 11.192 -25.579 1.00 63.12 119 SER A N 1
ATOM 950 C CA . SER A 1 119 ? 1.977 12.239 -24.771 1.00 63.12 119 SER A CA 1
ATOM 951 C C . SER A 1 119 ? 2.682 11.688 -23.533 1.00 63.12 119 SER A C 1
ATOM 953 O O . SER A 1 119 ? 3.786 12.133 -23.238 1.00 63.12 119 SER A O 1
ATOM 955 N N . ASP A 1 120 ? 2.106 10.688 -22.864 1.00 64.06 120 ASP A N 1
ATOM 956 C CA . ASP A 1 120 ? 2.679 10.093 -21.651 1.00 64.06 120 ASP A CA 1
ATOM 957 C C . ASP A 1 120 ? 3.934 9.282 -21.974 1.00 64.06 120 ASP A C 1
ATOM 959 O O . ASP A 1 120 ? 4.933 9.338 -21.255 1.00 64.06 120 ASP A O 1
ATOM 963 N N . TYR A 1 121 ? 3.940 8.605 -23.128 1.00 63.38 121 TYR A N 1
ATOM 964 C CA . TYR A 1 121 ? 5.148 7.976 -23.662 1.00 63.38 121 TYR A CA 1
ATOM 965 C C . TYR A 1 121 ? 6.249 8.997 -23.956 1.00 63.38 121 TYR A C 1
ATOM 967 O O . TYR A 1 121 ? 7.402 8.772 -23.587 1.00 63.38 121 TYR A O 1
ATOM 975 N N . ILE A 1 122 ? 5.917 10.121 -24.602 1.00 66.19 122 ILE A N 1
ATOM 976 C CA . ILE A 1 122 ? 6.892 11.181 -24.892 1.00 66.19 122 ILE A CA 1
ATOM 977 C C . ILE A 1 122 ? 7.422 11.786 -23.589 1.00 66.19 122 ILE A C 1
ATOM 979 O O . ILE A 1 122 ? 8.632 11.939 -23.450 1.00 66.19 122 ILE A O 1
ATOM 983 N N . ASP A 1 123 ? 6.562 12.072 -22.615 1.00 66.19 123 ASP A N 1
ATOM 984 C CA . ASP A 1 123 ? 6.967 12.623 -21.322 1.00 66.19 123 ASP A CA 1
ATOM 985 C C . ASP A 1 123 ? 7.877 11.659 -20.542 1.00 66.19 123 ASP A C 1
ATOM 987 O O . ASP A 1 123 ? 8.882 12.104 -19.978 1.00 66.19 123 ASP A O 1
ATOM 991 N N . ARG A 1 124 ? 7.620 10.342 -20.590 1.00 66.19 124 ARG A N 1
ATOM 992 C CA . ARG A 1 124 ? 8.535 9.325 -20.036 1.00 66.19 124 ARG A CA 1
ATOM 993 C C . ARG A 1 124 ? 9.886 9.307 -20.749 1.00 66.19 124 ARG A C 1
ATOM 995 O O . ARG A 1 124 ? 10.918 9.250 -20.085 1.00 66.19 124 ARG A O 1
ATOM 1002 N N . ILE A 1 125 ? 9.905 9.393 -22.081 1.00 64.00 125 ILE A N 1
ATOM 1003 C CA . ILE A 1 125 ? 11.148 9.433 -22.876 1.00 64.00 125 ILE A CA 1
ATOM 1004 C C . ILE A 1 125 ? 11.941 10.720 -22.596 1.00 64.00 125 ILE A C 1
ATOM 1006 O O . ILE A 1 125 ? 13.170 10.694 -22.534 1.00 64.00 125 ILE A O 1
ATOM 1010 N N . VAL A 1 126 ? 11.246 11.840 -22.391 1.00 67.06 126 VAL A N 1
ATOM 1011 C CA . VAL A 1 126 ? 11.829 13.156 -22.083 1.00 67.06 126 VAL A CA 1
ATOM 1012 C C . VAL A 1 126 ? 12.190 13.288 -20.589 1.00 67.06 126 VAL A C 1
ATOM 1014 O O . VAL A 1 126 ? 12.828 14.261 -20.188 1.00 67.06 126 VAL A O 1
ATOM 1017 N N . GLY A 1 127 ? 11.859 12.293 -19.759 1.00 60.19 127 GLY A N 1
ATOM 1018 C CA . GLY A 1 127 ? 12.238 12.232 -18.345 1.00 60.19 127 GLY A CA 1
ATOM 1019 C C . GLY A 1 127 ? 11.417 13.146 -17.432 1.00 60.19 127 GLY A C 1
ATOM 1020 O O . GLY A 1 127 ? 11.899 13.557 -16.374 1.00 60.19 127 GLY A O 1
ATOM 1021 N N . ARG A 1 128 ? 10.189 13.501 -17.825 1.00 65.50 128 ARG A N 1
ATOM 1022 C CA . ARG A 1 128 ? 9.255 14.207 -16.944 1.00 65.50 128 ARG A CA 1
ATOM 1023 C C . ARG A 1 128 ? 8.600 13.193 -16.009 1.00 65.50 128 ARG A C 1
ATOM 1025 O O . ARG A 1 128 ? 7.866 12.321 -16.459 1.00 65.50 128 ARG A O 1
ATOM 1032 N N . ASN A 1 129 ? 8.863 13.316 -14.707 1.00 64.75 129 ASN A N 1
ATOM 1033 C CA . ASN A 1 129 ? 8.198 12.493 -13.695 1.00 64.75 129 ASN A CA 1
ATOM 1034 C C . ASN A 1 129 ? 6.705 12.827 -13.667 1.00 64.75 129 ASN A C 1
ATOM 1036 O O . ASN A 1 129 ? 6.313 13.883 -13.164 1.00 64.75 129 ASN A O 1
ATOM 1040 N N . GLN A 1 130 ? 5.887 11.921 -14.192 1.00 73.62 130 GLN A N 1
ATOM 1041 C CA . GLN A 1 130 ? 4.444 11.962 -14.009 1.00 73.62 130 GLN A CA 1
ATOM 1042 C C . GLN A 1 130 ? 4.108 11.495 -12.585 1.00 73.62 130 GLN A C 1
ATOM 1044 O O . GLN A 1 130 ? 4.761 10.580 -12.078 1.00 73.62 130 GLN A O 1
ATOM 1049 N N . PRO A 1 131 ? 3.156 12.136 -11.889 1.00 83.31 131 PRO A N 1
ATOM 1050 C CA . PRO A 1 131 ? 2.649 11.592 -10.637 1.00 83.31 131 PRO A CA 1
ATOM 1051 C C . PRO A 1 131 ? 1.972 10.241 -10.899 1.00 83.31 131 PRO A C 1
ATOM 1053 O O . PRO A 1 131 ? 1.450 10.002 -11.984 1.00 83.31 131 PRO A O 1
ATOM 1056 N N . GLY A 1 132 ? 1.991 9.363 -9.903 1.00 86.25 132 GLY A N 1
ATOM 1057 C CA . GLY A 1 132 ? 1.247 8.113 -9.960 1.00 86.25 132 GLY A CA 1
ATOM 1058 C C . GLY A 1 132 ? -0.257 8.316 -9.786 1.00 86.25 132 GLY A C 1
ATOM 1059 O O . GLY A 1 132 ? -0.702 9.403 -9.412 1.00 86.25 132 GLY A O 1
ATOM 1060 N N . ASN A 1 133 ? -1.025 7.257 -10.040 1.00 90.62 133 ASN A N 1
ATOM 1061 C CA . ASN A 1 133 ? -2.484 7.304 -10.003 1.00 90.62 133 ASN A CA 1
ATOM 1062 C C . ASN A 1 133 ? -3.013 7.096 -8.585 1.00 90.62 133 ASN A C 1
ATOM 1064 O O . ASN A 1 133 ? -2.492 6.275 -7.824 1.00 90.62 133 ASN A O 1
ATOM 1068 N N . ASP A 1 134 ? -4.082 7.813 -8.253 1.00 94.00 134 ASP A N 1
ATOM 1069 C CA . ASP A 1 134 ? -4.760 7.677 -6.970 1.00 94.00 134 ASP A CA 1
ATOM 1070 C C . ASP A 1 134 ? -5.664 6.436 -6.958 1.00 94.00 134 ASP A C 1
ATOM 1072 O O . ASP A 1 134 ? -6.328 6.111 -7.945 1.00 94.00 134 ASP A O 1
ATOM 1076 N N . LEU A 1 135 ? -5.721 5.752 -5.816 1.00 94.88 135 LEU A N 1
ATOM 1077 C CA . LEU A 1 135 ? -6.595 4.602 -5.602 1.00 94.88 135 LEU A CA 1
ATOM 1078 C C . LEU A 1 135 ? -7.809 5.013 -4.782 1.00 94.88 135 LEU A C 1
ATOM 1080 O O . LEU A 1 135 ? -7.674 5.401 -3.622 1.00 94.88 135 LEU A O 1
ATOM 1084 N N . ILE A 1 136 ? -8.998 4.856 -5.359 1.00 96.44 136 ILE A N 1
ATOM 1085 C CA . ILE A 1 136 ? -10.268 5.073 -4.665 1.00 96.44 136 ILE A CA 1
ATOM 1086 C C . ILE A 1 136 ? -10.801 3.720 -4.192 1.00 96.44 136 ILE A C 1
ATOM 1088 O O . ILE A 1 136 ? -11.087 2.829 -4.991 1.00 96.44 136 ILE A O 1
ATOM 1092 N N . LEU A 1 137 ? -10.921 3.561 -2.878 1.00 96.31 137 LEU A N 1
ATOM 1093 C CA . LEU A 1 137 ? -11.399 2.344 -2.233 1.00 96.31 137 LEU A CA 1
ATOM 1094 C C . LEU A 1 137 ? -12.917 2.364 -2.053 1.00 96.31 137 LEU A C 1
ATOM 1096 O O . LEU A 1 137 ? -13.551 3.412 -2.014 1.00 96.31 137 LEU A O 1
ATOM 1100 N N . THR A 1 138 ? -13.492 1.185 -1.828 1.00 97.00 138 THR A N 1
ATOM 1101 C CA . THR A 1 138 ? -14.892 1.034 -1.400 1.00 97.00 138 THR A CA 1
ATOM 1102 C C . THR A 1 138 ? -15.091 1.176 0.111 1.00 97.00 138 THR A C 1
ATOM 1104 O O . THR A 1 138 ? -16.222 1.129 0.591 1.00 97.00 138 THR A O 1
ATOM 1107 N N . ILE A 1 139 ? -13.994 1.307 0.861 1.00 96.69 139 ILE A N 1
ATOM 1108 C CA . ILE A 1 139 ? -13.986 1.386 2.322 1.00 96.69 139 ILE A CA 1
ATOM 1109 C C . ILE A 1 139 ? -14.600 2.712 2.763 1.00 96.69 139 ILE A C 1
ATOM 1111 O O . ILE A 1 139 ? -14.175 3.768 2.298 1.00 96.69 139 ILE A O 1
ATOM 1115 N N . ASP A 1 140 ? -15.541 2.648 3.699 1.00 96.38 140 ASP A N 1
ATOM 1116 C CA . ASP A 1 140 ? -16.094 3.810 4.387 1.00 96.38 140 ASP A CA 1
ATOM 1117 C C . ASP A 1 140 ? -15.303 4.051 5.677 1.00 96.38 140 ASP A C 1
ATOM 1119 O O . ASP A 1 140 ? -15.187 3.169 6.539 1.00 96.38 140 ASP A O 1
ATOM 1123 N N . SER A 1 141 ? -14.745 5.252 5.829 1.00 95.06 141 SER A N 1
ATOM 1124 C CA . SER A 1 141 ? -13.865 5.559 6.955 1.00 95.06 141 SER A CA 1
ATOM 1125 C C . SER A 1 141 ? -14.558 5.471 8.320 1.00 95.06 141 SER A C 1
ATOM 1127 O O . SER A 1 141 ? -13.913 5.126 9.318 1.00 95.06 141 SER A O 1
ATOM 1129 N N . LYS A 1 142 ? -15.865 5.757 8.394 1.00 94.88 142 LYS A N 1
ATOM 1130 C CA . LYS A 1 142 ? -16.636 5.716 9.642 1.00 94.88 142 LYS A CA 1
ATOM 1131 C C . LYS A 1 142 ? -16.877 4.272 10.043 1.00 94.88 142 LYS A C 1
ATOM 1133 O O . LYS A 1 142 ? -16.585 3.915 11.183 1.00 94.88 142 LYS A O 1
ATOM 1138 N N . ILE A 1 143 ? -17.323 3.437 9.101 1.00 96.06 143 ILE A N 1
ATOM 1139 C CA . ILE A 1 143 ? -17.539 2.004 9.346 1.00 96.06 143 ILE A CA 1
ATOM 1140 C C . ILE A 1 143 ? -16.214 1.340 9.738 1.00 96.06 143 ILE A C 1
ATOM 1142 O O . ILE A 1 143 ? -16.173 0.611 10.729 1.00 96.06 143 ILE A O 1
ATOM 1146 N N . GLN A 1 144 ? -15.118 1.655 9.040 1.00 96.12 144 GLN A N 1
ATOM 1147 C CA . GLN A 1 144 ? -13.787 1.133 9.360 1.00 96.12 144 GLN A CA 1
ATOM 1148 C C . GLN A 1 144 ? -13.345 1.496 10.781 1.00 96.12 144 GLN A C 1
ATOM 1150 O O . GLN A 1 144 ? -12.888 0.632 11.532 1.00 96.12 144 GLN A O 1
ATOM 1155 N N . ARG A 1 145 ? -13.491 2.767 11.179 1.00 94.94 145 ARG A N 1
ATOM 1156 C CA . ARG A 1 145 ? -13.116 3.225 12.525 1.00 94.94 145 ARG A CA 1
ATOM 1157 C C . ARG A 1 145 ? -13.958 2.555 13.601 1.00 94.94 145 ARG A C 1
ATOM 1159 O O . ARG A 1 145 ? -13.398 2.111 14.598 1.00 94.94 145 ARG A O 1
ATOM 1166 N N . THR A 1 146 ? -15.269 2.440 13.398 1.00 95.56 146 THR A N 1
ATOM 1167 C CA . THR A 1 146 ? -16.156 1.744 14.338 1.00 95.56 146 THR A CA 1
ATOM 1168 C C . THR A 1 146 ? -15.801 0.260 14.450 1.00 95.56 146 THR A C 1
ATOM 1170 O O . THR A 1 146 ? -15.707 -0.259 15.562 1.00 95.56 146 THR A O 1
ATOM 1173 N N . ALA A 1 147 ? -15.529 -0.412 13.327 1.00 95.31 147 ALA A N 1
ATOM 1174 C CA . ALA A 1 147 ? -15.102 -1.809 13.311 1.00 95.31 147 ALA A CA 1
ATOM 1175 C C . ALA A 1 147 ? -13.784 -2.006 14.077 1.00 95.31 147 ALA A C 1
ATOM 1177 O O . ALA A 1 147 ? -13.716 -2.852 14.968 1.00 95.31 147 ALA A O 1
ATOM 1178 N N . TYR A 1 148 ? -12.768 -1.178 13.814 1.00 95.12 148 TYR A N 1
ATOM 1179 C CA . TYR A 1 148 ? -11.491 -1.249 14.529 1.00 95.12 148 TYR A CA 1
ATOM 1180 C C . TYR A 1 148 ? -11.647 -0.960 16.026 1.00 95.12 148 TYR A C 1
ATOM 1182 O O . TYR A 1 148 ? -11.125 -1.700 16.854 1.00 95.12 148 TYR A O 1
ATOM 1190 N N . GLN A 1 149 ? -12.418 0.069 16.395 1.00 94.69 149 GLN A N 1
ATOM 1191 C CA . GLN A 1 149 ? -12.683 0.404 17.799 1.00 94.69 149 GLN A CA 1
ATOM 1192 C C . GLN A 1 149 ? -13.354 -0.744 18.558 1.00 94.69 149 GLN A C 1
ATOM 1194 O O . GLN A 1 149 ? -13.019 -0.982 19.716 1.00 94.69 149 GLN A O 1
ATOM 1199 N N . SER A 1 150 ? -14.249 -1.491 17.904 1.00 94.56 150 SER A N 1
ATOM 1200 C CA . SER A 1 150 ? -14.907 -2.657 18.507 1.00 94.56 150 SER A CA 1
ATOM 1201 C C . SER A 1 150 ? -13.953 -3.824 18.805 1.00 94.56 150 SER A C 1
ATOM 1203 O O . SER A 1 150 ? -14.249 -4.654 19.666 1.00 94.56 150 SER A O 1
ATOM 1205 N N . LEU A 1 151 ? -12.800 -3.869 18.126 1.00 93.94 151 LEU A N 1
ATOM 1206 C CA . LEU A 1 151 ? -11.767 -4.892 18.288 1.00 93.94 151 LEU A CA 1
ATOM 1207 C C . LEU A 1 151 ? -10.681 -4.508 19.302 1.00 93.94 151 LEU A C 1
ATOM 1209 O O . LEU A 1 151 ? -9.889 -5.364 19.685 1.00 93.94 151 LEU A O 1
ATOM 1213 N N . ILE A 1 152 ? -10.619 -3.256 19.769 1.00 92.75 152 ILE A N 1
ATOM 1214 C CA . ILE A 1 152 ? -9.563 -2.825 20.697 1.00 92.75 152 ILE A CA 1
ATOM 1215 C C . ILE A 1 152 ? -9.576 -3.704 21.957 1.00 92.75 152 ILE A C 1
ATOM 1217 O O . ILE A 1 152 ? -10.588 -3.842 22.643 1.00 92.75 152 ILE A O 1
ATOM 1221 N N . GLY A 1 153 ? -8.422 -4.305 22.261 1.00 89.75 153 GLY A N 1
ATOM 1222 C CA . GLY A 1 153 ? -8.249 -5.226 23.387 1.00 89.75 153 GLY A CA 1
ATOM 1223 C C . GLY A 1 153 ? -8.654 -6.677 23.100 1.00 89.75 153 GLY A C 1
ATOM 1224 O O . GLY A 1 153 ? -8.568 -7.511 24.000 1.00 89.75 153 GLY A O 1
ATOM 1225 N N . ARG A 1 154 ? -9.076 -7.007 21.871 1.00 91.88 154 ARG A N 1
ATOM 1226 C CA . ARG A 1 154 ? -9.462 -8.362 21.451 1.00 91.88 154 ARG A CA 1
ATOM 1227 C C . ARG A 1 154 ? -8.789 -8.720 20.131 1.00 91.88 154 ARG A C 1
ATOM 1229 O O . ARG A 1 154 ? -8.989 -8.057 19.123 1.00 91.88 154 ARG A O 1
ATOM 1236 N N . ARG A 1 155 ? -8.012 -9.803 20.117 1.00 92.00 155 ARG A N 1
ATOM 1237 C CA . ARG A 1 155 ? -7.412 -10.313 18.877 1.00 92.00 155 ARG A CA 1
ATOM 1238 C C . ARG A 1 155 ? -8.507 -10.859 17.958 1.00 92.00 155 ARG A C 1
ATOM 1240 O O . ARG A 1 155 ? -9.271 -11.725 18.379 1.00 92.00 155 ARG A O 1
ATOM 1247 N N . GLY A 1 156 ? -8.567 -10.374 16.723 1.00 92.38 156 GLY A N 1
ATOM 1248 C CA . GLY A 1 156 ? -9.567 -10.797 15.744 1.00 92.38 156 GLY A CA 1
ATOM 1249 C C . GLY A 1 156 ? -9.705 -9.823 14.581 1.00 92.38 156 GLY A C 1
ATOM 1250 O O . GLY A 1 156 ? -8.993 -8.822 14.512 1.00 92.38 156 GLY A O 1
ATOM 1251 N N . SER A 1 157 ? -10.642 -10.117 13.683 1.00 94.56 157 SER A N 1
ATOM 1252 C CA . SER A 1 157 ? -10.933 -9.304 12.505 1.00 94.56 157 SER A CA 1
ATOM 1253 C C . SER A 1 157 ? -12.435 -9.123 12.292 1.00 94.56 157 SER A C 1
ATOM 1255 O O . SER A 1 157 ? -13.257 -9.915 12.755 1.00 94.56 157 SER A O 1
ATOM 1257 N N . VAL A 1 158 ? -12.797 -8.037 11.612 1.00 95.19 158 VAL A N 1
ATOM 1258 C CA . VAL A 1 158 ? -14.167 -7.681 11.235 1.00 95.19 158 VAL A CA 1
ATOM 1259 C C . VAL A 1 158 ? -14.166 -7.263 9.774 1.00 95.19 158 VAL A C 1
ATOM 1261 O O . VAL A 1 158 ? -13.391 -6.397 9.365 1.00 95.19 158 VAL A O 1
ATOM 1264 N N . VAL A 1 159 ? -15.078 -7.846 9.001 1.00 96.38 159 VAL A N 1
ATOM 1265 C CA . VAL A 1 159 ? -15.307 -7.487 7.602 1.00 96.38 159 VAL A CA 1
ATOM 1266 C C . VAL A 1 159 ? -16.767 -7.091 7.432 1.00 96.38 159 VAL A C 1
ATOM 1268 O O . VAL A 1 159 ? -17.668 -7.831 7.825 1.00 96.38 159 VAL A O 1
ATOM 1271 N N . ALA A 1 160 ? -17.003 -5.924 6.838 1.00 96.44 160 ALA A N 1
ATOM 1272 C CA . ALA A 1 160 ? -18.329 -5.453 6.461 1.00 96.44 160 ALA A CA 1
ATOM 1273 C C . ALA A 1 160 ? -18.401 -5.333 4.940 1.00 96.44 160 ALA A C 1
ATOM 1275 O O . ALA A 1 160 ? -17.556 -4.684 4.323 1.00 96.44 160 ALA A O 1
ATOM 1276 N N . ILE A 1 161 ? -19.415 -5.947 4.334 1.00 97.06 161 ILE A N 1
ATOM 1277 C CA . ILE A 1 161 ? -19.598 -5.996 2.880 1.00 97.06 161 ILE A CA 1
ATOM 1278 C C . ILE A 1 161 ? -21.009 -5.518 2.552 1.00 97.06 161 ILE A C 1
ATOM 1280 O O . ILE A 1 161 ? -21.963 -5.849 3.256 1.00 97.06 161 ILE A O 1
ATOM 1284 N N . ASN A 1 162 ? -21.154 -4.766 1.465 1.00 97.12 162 ASN A N 1
ATOM 1285 C CA . ASN A 1 162 ? -22.446 -4.508 0.853 1.00 97.12 162 ASN A CA 1
ATOM 1286 C C . ASN A 1 162 ? -22.862 -5.731 0.010 1.00 97.12 162 ASN A C 1
ATOM 1288 O O . ASN A 1 162 ? -22.279 -5.954 -1.052 1.00 97.12 162 ASN A O 1
ATOM 1292 N N . PRO A 1 163 ? -23.883 -6.509 0.415 1.00 96.44 163 PRO A N 1
ATOM 1293 C CA . PRO A 1 163 ? -24.242 -7.750 -0.272 1.00 96.44 163 PRO A CA 1
ATOM 1294 C C . PRO A 1 163 ? -24.832 -7.525 -1.670 1.00 96.44 163 PRO A C 1
ATOM 1296 O O . PRO A 1 163 ? -24.866 -8.454 -2.469 1.00 96.44 163 PRO A O 1
ATOM 1299 N N . LYS A 1 164 ? -25.310 -6.312 -1.981 1.00 97.25 164 LYS A N 1
ATOM 1300 C CA . LYS A 1 164 ? -25.893 -6.001 -3.294 1.00 97.25 164 LYS A CA 1
ATOM 1301 C C . LYS A 1 164 ? -24.831 -5.714 -4.351 1.00 97.25 164 LYS A C 1
ATOM 1303 O O . LYS A 1 164 ? -25.049 -6.021 -5.515 1.00 97.25 164 LYS A O 1
ATOM 1308 N N . THR A 1 165 ? -23.717 -5.097 -3.958 1.00 96.69 165 THR A N 1
ATOM 1309 C CA . THR A 1 165 ? -22.655 -4.666 -4.885 1.00 96.69 165 THR A CA 1
ATOM 1310 C C . THR A 1 165 ? -21.372 -5.481 -4.755 1.00 96.69 165 THR A C 1
ATOM 1312 O O . THR A 1 165 ? -20.512 -5.389 -5.621 1.00 96.69 165 THR A O 1
ATOM 1315 N N . GLY A 1 166 ? -21.211 -6.241 -3.668 1.00 96.31 166 GLY A N 1
ATOM 1316 C CA . GLY A 1 166 ? -19.956 -6.912 -3.320 1.00 96.31 166 GLY A CA 1
ATOM 1317 C C . GLY A 1 166 ? -18.883 -5.973 -2.754 1.00 96.31 166 GLY 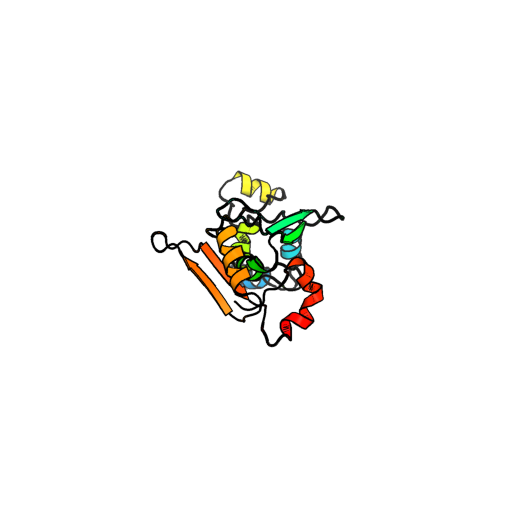A C 1
ATOM 1318 O O . GLY A 1 166 ? -17.781 -6.422 -2.458 1.00 96.31 166 GLY A O 1
ATOM 1319 N N . ALA A 1 167 ? -19.184 -4.682 -2.583 1.00 96.56 167 ALA A N 1
ATOM 1320 C CA . ALA A 1 167 ? -18.229 -3.695 -2.090 1.00 96.56 167 ALA A CA 1
ATOM 1321 C C . ALA A 1 167 ? -17.844 -3.964 -0.627 1.00 96.56 167 ALA A C 1
ATOM 1323 O O . ALA A 1 167 ? -18.718 -4.094 0.233 1.00 96.56 167 ALA A O 1
ATOM 1324 N N . VAL A 1 168 ? -16.544 -3.992 -0.331 1.00 96.94 168 VAL A N 1
ATOM 1325 C CA . VAL A 1 168 ? -16.038 -4.094 1.045 1.00 96.94 168 VAL A CA 1
ATOM 1326 C C . VAL A 1 168 ? -16.066 -2.703 1.670 1.00 96.94 168 VAL A C 1
ATOM 1328 O O . VAL A 1 168 ? -15.370 -1.804 1.206 1.00 96.94 168 VAL A O 1
ATOM 1331 N N . LEU A 1 169 ? -16.883 -2.530 2.706 1.00 96.56 169 LEU A N 1
ATOM 1332 C CA . LEU A 1 169 ? -17.087 -1.261 3.408 1.00 96.56 169 LEU A CA 1
ATOM 1333 C C . LEU A 1 169 ? -16.123 -1.090 4.585 1.00 96.56 169 LEU A C 1
ATOM 1335 O O . LEU A 1 169 ? -15.746 0.031 4.907 1.00 96.56 169 LEU A O 1
ATOM 1339 N N . ALA A 1 170 ? -15.729 -2.192 5.225 1.00 96.62 170 ALA A N 1
ATOM 1340 C CA . ALA A 1 170 ? -14.710 -2.207 6.267 1.00 96.62 170 ALA A CA 1
ATOM 1341 C C . ALA A 1 170 ? -13.987 -3.555 6.301 1.00 96.62 170 ALA A C 1
ATOM 1343 O O . ALA A 1 170 ? -14.582 -4.600 6.036 1.00 96.62 170 ALA A O 1
ATOM 1344 N N . LEU A 1 171 ? -12.708 -3.512 6.648 1.00 95.69 171 LEU A N 1
ATOM 1345 C CA . LEU A 1 171 ? -11.807 -4.646 6.780 1.00 95.69 171 LEU A CA 1
ATOM 1346 C C . LEU A 1 171 ? -10.784 -4.294 7.866 1.00 95.69 171 LEU A C 1
ATOM 1348 O O . LEU A 1 171 ? -9.754 -3.675 7.608 1.00 95.69 171 LEU A O 1
ATOM 1352 N N . ALA A 1 172 ? -11.137 -4.583 9.115 1.00 95.25 172 ALA A N 1
ATOM 1353 C CA . ALA A 1 172 ? -10.359 -4.224 10.297 1.00 95.25 172 ALA A CA 1
ATOM 1354 C C . ALA A 1 172 ? -9.795 -5.481 10.963 1.00 95.25 172 ALA A C 1
ATOM 1356 O O . ALA A 1 172 ? -10.507 -6.473 11.100 1.00 95.25 172 ALA A O 1
ATOM 1357 N N . SER A 1 173 ? -8.546 -5.423 11.421 1.00 94.56 173 SER A N 1
ATOM 1358 C CA . SER A 1 173 ? -7.905 -6.484 12.202 1.00 94.56 173 SER A CA 1
ATOM 1359 C C . SER A 1 173 ? -7.167 -5.879 13.396 1.00 94.56 173 SER A C 1
ATOM 1361 O O . SER A 1 173 ? -6.678 -4.750 13.324 1.00 94.56 173 SER A O 1
ATOM 1363 N N . TYR A 1 174 ? -7.134 -6.595 14.519 1.00 94.06 174 TYR A N 1
ATOM 1364 C CA . TYR A 1 174 ? -6.435 -6.189 15.737 1.00 94.06 174 TYR A CA 1
ATOM 1365 C C . TYR A 1 174 ? -5.563 -7.340 16.267 1.00 94.06 174 TYR A C 1
ATOM 1367 O O . TYR A 1 174 ? -6.050 -8.473 16.373 1.00 94.06 174 TYR A O 1
ATOM 1375 N N . PRO A 1 175 ? -4.308 -7.072 16.682 1.00 93.38 175 PRO A N 1
ATOM 1376 C CA . PRO A 1 175 ? -3.662 -5.755 16.778 1.00 93.38 175 PRO A CA 1
ATOM 1377 C C . PRO A 1 175 ? -3.215 -5.168 15.432 1.00 93.38 175 PRO A C 1
ATOM 1379 O O . PRO A 1 175 ? -2.743 -5.887 14.556 1.00 93.38 175 PRO A O 1
ATOM 1382 N N . GLY A 1 176 ? -3.348 -3.846 15.292 1.00 89.62 176 GLY A N 1
ATOM 1383 C CA . GLY A 1 176 ? -2.786 -3.078 14.181 1.00 89.62 176 GLY A CA 1
ATOM 1384 C C . GLY A 1 176 ? -1.322 -2.699 14.395 1.00 89.62 176 GLY A C 1
ATOM 1385 O O . GLY A 1 176 ? -0.710 -3.004 15.420 1.00 89.62 176 GLY A O 1
ATOM 1386 N N . PHE A 1 177 ? -0.754 -2.005 13.414 1.00 92.62 177 PHE A N 1
ATOM 1387 C CA . PHE A 1 177 ? 0.570 -1.396 13.510 1.00 92.62 177 PHE A CA 1
ATOM 1388 C C . PHE A 1 177 ? 0.554 -0.002 12.884 1.00 92.62 177 PHE A C 1
ATOM 1390 O O . PHE A 1 177 ? -0.351 0.338 12.127 1.00 92.62 177 PHE A O 1
ATOM 1397 N N . ASN A 1 178 ? 1.560 0.821 13.177 1.00 93.25 178 ASN A N 1
ATOM 1398 C CA . ASN A 1 178 ? 1.699 2.134 12.555 1.00 93.25 178 ASN A CA 1
ATOM 1399 C C . ASN A 1 178 ? 2.722 2.072 11.406 1.00 93.25 178 ASN A C 1
ATOM 1401 O O . ASN A 1 178 ? 3.923 1.940 11.666 1.00 93.25 178 ASN A O 1
ATOM 1405 N N . PRO A 1 179 ? 2.295 2.206 10.134 1.00 92.56 179 PRO A N 1
ATOM 1406 C CA . PRO A 1 179 ? 3.216 2.175 9.001 1.00 92.56 179 PRO A CA 1
ATOM 1407 C C . PRO A 1 179 ? 4.269 3.297 9.047 1.00 92.56 179 PRO A C 1
ATOM 1409 O O . PRO A 1 179 ? 5.390 3.102 8.581 1.00 92.56 179 PRO A O 1
ATOM 1412 N N . ASN A 1 180 ? 3.963 4.445 9.670 1.00 92.25 180 ASN A N 1
ATOM 1413 C CA . ASN A 1 180 ? 4.892 5.577 9.768 1.00 92.25 180 ASN A CA 1
ATOM 1414 C C . ASN A 1 180 ? 6.082 5.299 10.706 1.00 92.25 180 ASN A C 1
ATOM 1416 O O . ASN A 1 180 ? 7.168 5.846 10.513 1.00 92.25 180 ASN A O 1
ATOM 1420 N N . THR A 1 181 ? 5.902 4.467 11.739 1.00 91.62 181 THR A N 1
ATOM 1421 C CA . THR A 1 181 ? 6.963 4.124 12.709 1.00 91.62 181 THR A CA 1
ATOM 1422 C C . THR A 1 181 ? 7.563 2.741 12.474 1.00 91.62 181 THR A C 1
ATOM 1424 O O . THR A 1 181 ? 8.459 2.325 13.213 1.00 91.62 181 THR A O 1
ATOM 1427 N N . LEU A 1 182 ? 7.164 2.070 11.388 1.00 90.19 182 LEU A N 1
ATOM 1428 C CA . LEU A 1 182 ? 7.504 0.683 11.078 1.00 90.19 182 LEU A CA 1
ATOM 1429 C C . LEU A 1 182 ? 8.997 0.368 11.225 1.00 90.19 182 LEU A C 1
ATOM 1431 O O . LEU A 1 182 ? 9.352 -0.637 11.829 1.00 90.19 182 LEU A O 1
ATOM 1435 N N . ARG A 1 183 ? 9.895 1.236 10.736 1.00 88.88 183 ARG A N 1
ATOM 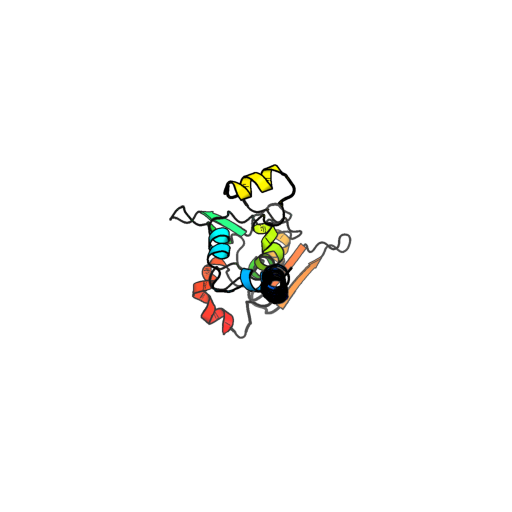1436 C CA . ARG A 1 183 ? 11.352 1.020 10.847 1.00 88.88 183 ARG A CA 1
ATOM 1437 C C . ARG A 1 183 ? 11.843 0.894 12.286 1.00 88.88 183 ARG A C 1
ATOM 1439 O O . ARG A 1 183 ? 12.768 0.127 12.544 1.00 88.88 183 ARG A O 1
ATOM 1446 N N . LYS A 1 184 ? 11.274 1.683 13.199 1.00 91.44 184 LYS A N 1
ATOM 1447 C CA . LYS A 1 184 ? 11.652 1.676 14.618 1.00 91.44 184 LYS A CA 1
ATOM 1448 C C . LYS A 1 184 ? 11.102 0.424 15.295 1.00 91.44 184 LYS A C 1
ATOM 1450 O O . LYS A 1 184 ? 11.828 -0.246 16.025 1.00 91.44 184 LYS A O 1
ATOM 1455 N N . ASP A 1 185 ? 9.862 0.075 14.966 1.00 91.19 185 ASP A N 1
ATOM 1456 C CA . ASP A 1 185 ? 9.121 -0.997 15.628 1.00 91.19 185 ASP A CA 1
ATOM 1457 C C . ASP A 1 185 ? 9.345 -2.380 14.994 1.00 91.19 185 ASP A C 1
ATOM 1459 O O . ASP A 1 185 ? 8.964 -3.390 15.577 1.00 91.19 185 ASP A O 1
ATOM 1463 N N . TRP A 1 186 ? 10.025 -2.468 13.847 1.00 91.50 186 TRP A N 1
ATOM 1464 C CA . TRP A 1 186 ? 10.185 -3.691 13.049 1.00 91.50 186 TRP A CA 1
ATOM 1465 C C . TRP A 1 186 ? 10.629 -4.917 13.854 1.00 91.50 186 TRP A C 1
ATOM 1467 O O . TRP A 1 186 ? 10.030 -5.989 13.769 1.00 91.50 186 TRP A O 1
ATOM 1477 N N . LYS A 1 187 ? 11.663 -4.755 14.692 1.00 91.25 187 LYS A N 1
ATOM 1478 C CA . LYS A 1 187 ? 12.190 -5.847 15.529 1.00 91.25 187 LYS A CA 1
ATOM 1479 C C . LYS A 1 187 ? 11.174 -6.342 16.557 1.00 91.25 187 LYS A C 1
ATOM 1481 O O . LYS A 1 187 ? 11.234 -7.510 16.932 1.00 91.25 187 LYS A O 1
ATOM 1486 N N . LYS A 1 188 ? 10.299 -5.453 17.033 1.00 91.94 188 LYS A N 1
ATOM 1487 C CA . LYS A 1 188 ? 9.215 -5.780 17.958 1.00 91.94 188 LYS A CA 1
ATOM 1488 C C . LYS A 1 188 ? 8.085 -6.471 17.198 1.00 91.94 188 LYS A C 1
ATOM 1490 O O . LYS A 1 188 ? 7.708 -7.563 17.586 1.00 91.94 188 LYS A O 1
ATOM 1495 N N . LEU A 1 189 ? 7.638 -5.893 16.082 1.00 90.56 189 LEU A N 1
ATOM 1496 C CA . LEU A 1 189 ? 6.505 -6.386 15.288 1.00 90.56 189 LEU A CA 1
ATOM 1497 C C . LEU A 1 189 ? 6.704 -7.814 14.763 1.00 90.56 189 LEU A C 1
ATOM 1499 O O . LEU A 1 189 ? 5.764 -8.597 14.788 1.00 90.56 189 LEU A O 1
ATOM 1503 N N . ILE A 1 190 ? 7.916 -8.180 14.329 1.00 91.31 190 ILE A N 1
ATOM 1504 C CA . ILE A 1 190 ? 8.199 -9.552 13.861 1.00 91.31 190 ILE A CA 1
ATOM 1505 C C . ILE A 1 190 ? 8.214 -10.568 15.010 1.00 91.31 190 ILE A C 1
ATOM 1507 O O . ILE A 1 190 ? 7.901 -11.736 14.805 1.00 91.31 190 ILE A O 1
ATOM 1511 N N . LYS A 1 191 ? 8.634 -10.149 16.207 1.00 91.88 191 LYS A N 1
ATOM 1512 C CA . LYS A 1 191 ? 8.749 -11.031 17.378 1.00 91.88 191 LYS A CA 1
ATOM 1513 C C . LYS A 1 191 ? 7.463 -11.109 18.195 1.00 91.88 191 LYS A C 1
ATOM 1515 O O . LYS A 1 191 ? 7.413 -11.863 19.159 1.00 91.88 191 LYS A O 1
ATOM 1520 N N . ASP A 1 192 ? 6.473 -10.297 17.853 1.00 91.12 192 ASP A N 1
ATOM 1521 C CA . ASP A 1 192 ? 5.226 -10.202 18.589 1.00 91.12 192 ASP A CA 1
ATOM 1522 C C . ASP A 1 192 ? 4.370 -11.455 18.348 1.00 91.12 192 ASP A C 1
ATOM 1524 O O . ASP A 1 192 ? 3.991 -11.766 17.215 1.00 91.12 192 ASP A O 1
ATOM 1528 N N . GLU A 1 193 ? 4.041 -12.174 19.422 1.00 87.69 193 GLU A N 1
ATOM 1529 C CA . GLU A 1 193 ? 3.193 -13.373 19.376 1.00 87.69 193 GLU A CA 1
ATOM 1530 C C . GLU A 1 193 ? 1.775 -13.071 18.860 1.00 87.69 193 GLU A C 1
ATOM 1532 O O . GLU A 1 193 ? 1.096 -13.940 18.299 1.00 87.69 193 GLU A O 1
ATOM 1537 N N . ALA A 1 194 ? 1.321 -11.822 18.998 1.00 85.94 194 ALA A N 1
ATOM 1538 C CA . ALA A 1 194 ? 0.040 -11.379 18.472 1.00 85.94 194 ALA A CA 1
ATOM 1539 C C . ALA A 1 194 ? 0.050 -11.193 16.944 1.00 85.94 194 ALA A C 1
ATOM 1541 O O . ALA A 1 194 ? -1.021 -11.085 16.350 1.00 85.94 194 ALA A O 1
ATOM 1542 N N . SER A 1 195 ? 1.228 -11.233 16.304 1.00 88.38 195 SER A N 1
ATOM 1543 C CA . SER A 1 195 ? 1.419 -11.160 14.847 1.00 88.38 195 SER A CA 1
ATOM 1544 C C . SER A 1 195 ? 0.687 -9.978 14.180 1.00 88.38 195 SER A C 1
ATOM 1546 O O . SER A 1 195 ? -0.091 -10.187 13.251 1.00 88.38 195 SER A O 1
ATOM 1548 N N . PRO A 1 196 ? 0.953 -8.726 14.604 1.00 87.62 196 PRO A N 1
ATOM 1549 C CA . PRO A 1 196 ? 0.219 -7.531 14.166 1.00 87.62 196 PRO A CA 1
ATOM 1550 C C . PRO A 1 196 ? 0.332 -7.227 12.666 1.00 87.62 196 PRO A C 1
ATOM 1552 O O . PRO A 1 196 ? -0.451 -6.455 12.131 1.00 87.62 196 PRO A O 1
ATOM 1555 N N . LEU A 1 197 ? 1.310 -7.811 11.969 1.00 88.31 197 LEU A N 1
ATOM 1556 C CA . LEU A 1 197 ? 1.496 -7.628 10.525 1.00 88.31 197 LEU A CA 1
ATOM 1557 C C . LEU A 1 197 ? 0.552 -8.494 9.678 1.00 88.31 197 LEU A C 1
ATOM 1559 O O . LEU A 1 197 ? 0.486 -8.306 8.464 1.00 88.31 197 LEU A O 1
ATOM 1563 N N . LEU A 1 198 ? -0.129 -9.459 10.298 1.00 86.31 198 LEU A N 1
ATOM 1564 C CA . LEU A 1 198 ? -1.055 -10.356 9.621 1.00 86.31 198 LEU A CA 1
ATOM 1565 C C . LEU A 1 198 ? -2.478 -9.814 9.703 1.00 86.31 198 LEU A C 1
ATOM 1567 O O . LEU A 1 198 ? -2.876 -9.208 10.697 1.00 86.31 198 LEU A O 1
ATOM 1571 N N . ASN A 1 199 ? -3.225 -10.071 8.636 1.00 79.06 199 ASN A N 1
ATOM 1572 C CA . ASN A 1 199 ? -4.652 -9.821 8.534 1.00 79.06 199 ASN A CA 1
ATOM 1573 C C . ASN A 1 199 ? -5.374 -11.153 8.356 1.00 79.06 199 ASN A C 1
ATOM 1575 O O . ASN A 1 199 ? -4.917 -11.919 7.475 1.00 79.06 199 ASN A O 1
#

Secondary structure (DSSP, 8-state):
--HHHHHHHHHHHHHHHHHHHHHHIIIIISHHHHHT-TT-HHHHHHHHHS-PPPEE-TTS-EEEEEEE-TTSS-EEEEE-S-GGGHHHH--EETTTEE-HHHHHTHHHHTT-S---SHHHHHHHHTT--PPPPPEEPS--HHHHHHHHHHHTTS-EEEEEE-TTT--EEEEEEES---GGGHHHHHHHHHH-TT-TT--

pLDDT: mean 87.71, std 9.97, range [55.31, 97.25]

Foldseek 3Di:
DDPVVVVVCVVVVVVVVVVVVVVCCCVPVVVVVVLPDLPPVPNLLLLFQAFFAFEAEQVGDTQKGWDQDPVRRGTDIDGDLPFLCCQQQPADDNVVHGDHCCVPCVCQRQQVVVPVDPVVVVCVVVPPRDHHHYHYAHEDSVVSVVQQVVCVPHFDWDWDADPVPRGTHYTGGPPTDGNVCCVVCVVVLVPDPSNRSHD

Sequence (199 aa):
MDKRIRYLLLFFGTIFVLLVVNLTYLQVFSADKLINHQYNTRALTEELTTKRGSIITADGIEIAQSERSSSGKKYDRFYSAGEGFSHITGYYDSRLGRTALERTYNDELLGKDSADTVSDYIDRIVGRNQPGNDLILTIDSKIQRTAYQSLIGRRGSVVAINPKTGAVLALASYPGFNPNTLRKDWKKLIKDEASPLLN